Protein AF-A0A3N4HD43-F1 (afdb_monomer_lite)

Foldseek 3Di:
DDDPDDLVVDDLVVNLVVLLPAALLVLLVVVVVDVVSVVSCVVCVVSLVNHHQFPPPPVPPDCVVVVVVVVVVVVVVVVVVVDDDDDDDDDPPPPDPPVSSDPVRRFFDDADVSQVVCCVPQQPDADVNWHWHAANQGRTIDTHDDPDSDDPPDCPDPVVPDDPPDPDDDDDDDDDDDDPCPVVVVVVVVVVVVVVVVVVPD

InterPro domains:
  IPR001810 F-box domain [PF00646] (7-38)
  IPR001810 F-box domain [PS50181] (4-51)
  IPR036047 F-box-like domain superfamily [SSF81383] (4-39)

Radius of gyration: 25.08 Å; chains: 1; bounding box: 76×48×78 Å

Secondary structure (DSSP, 8-state):
------GGGS-HHHHHHHHHTS-HHHHHHHHHH-HHHHHHHHH-HHHHHHSTTB-------SHHHHHHHHHHHHHHHHHHTT--S---------TT---SSSGGGB-B-SSHHHHHHHHHHHTT-EETTEEEEE-TTT-BEEEES-SS---TT-TTSTTTT------------------TTHHHHHHHHHHHHHHHHHTT--

Sequence (202 aa):
MDSKLSLLTIPLELRTEIYGYLPLFSLLQLSQTCSSIRTDLLSFPRILRSAYGQRNRVVLEGPALAKSSALLDQLSARYITSHTDSLTPATPTAAHNIPLLSIENVERLQGDEELELFNKRYGRTRVGGRRVWACEKCFGVLQGEADGRICIMCPYTPWATSPREGQVLSHFDTGNPAPTDYMETIRELAAFAWRSSYTELK

Organism: NCBI:txid1160509

pLDDT: mean 75.05, std 19.43, range [39.38, 97.56]

Structure (mmCIF, N/CA/C/O backbone):
data_AF-A0A3N4HD43-F1
#
_entry.id   AF-A0A3N4HD43-F1
#
loop_
_atom_site.group_PDB
_atom_site.id
_atom_site.type_symbol
_atom_site.label_atom_id
_atom_site.label_alt_id
_atom_site.label_comp_id
_atom_site.label_asym_id
_atom_site.label_entity_id
_atom_site.label_seq_id
_atom_site.pdbx_PDB_ins_code
_atom_site.Cartn_x
_atom_site.Cartn_y
_atom_site.Cartn_z
_atom_site.occupancy
_atom_site.B_iso_or_equiv
_atom_site.auth_seq_id
_atom_site.auth_comp_id
_atom_site.auth_asym_id
_atom_site.auth_atom_id
_atom_site.pdbx_PDB_model_num
ATOM 1 N N . MET A 1 1 ? -33.967 2.698 9.197 1.00 59.38 1 MET A N 1
ATOM 2 C CA . MET A 1 1 ? -32.821 3.157 10.007 1.00 59.38 1 MET A CA 1
ATOM 3 C C . MET A 1 1 ? -31.643 2.315 9.580 1.00 59.38 1 MET A C 1
ATOM 5 O O . MET A 1 1 ? -31.575 1.154 9.961 1.00 59.38 1 MET A O 1
ATOM 9 N N . ASP A 1 2 ? -30.797 2.860 8.713 1.00 72.62 2 ASP A N 1
ATOM 10 C CA . ASP A 1 2 ? -29.679 2.119 8.135 1.00 72.62 2 ASP A CA 1
ATOM 11 C C . ASP A 1 2 ? -28.546 2.075 9.154 1.00 72.62 2 ASP A C 1
ATOM 13 O O . ASP A 1 2 ? -27.792 3.037 9.331 1.00 72.62 2 ASP A O 1
ATOM 17 N N . SER A 1 3 ? -28.469 0.970 9.890 1.00 83.69 3 SER A N 1
ATOM 18 C CA . SER A 1 3 ? -27.359 0.698 10.792 1.00 83.69 3 SER A CA 1
ATOM 19 C C . SER A 1 3 ? -26.082 0.611 9.961 1.00 83.69 3 SER A C 1
ATOM 21 O O . SER A 1 3 ? -25.823 -0.396 9.305 1.00 83.69 3 SER A O 1
ATOM 23 N N . LYS A 1 4 ? -25.285 1.684 9.958 1.00 84.25 4 LYS A N 1
ATOM 24 C CA . LYS A 1 4 ? -23.947 1.685 9.360 1.00 84.25 4 LYS A CA 1
ATOM 25 C C . LYS A 1 4 ? -23.103 0.653 10.103 1.00 84.25 4 LYS A C 1
ATOM 27 O O . LYS A 1 4 ? -22.681 0.899 11.231 1.00 84.25 4 LYS A O 1
ATOM 32 N N . LEU A 1 5 ? -22.885 -0.503 9.482 1.00 85.12 5 LEU A N 1
ATOM 33 C CA . LEU A 1 5 ? -21.962 -1.509 9.994 1.00 85.12 5 LEU A CA 1
ATOM 34 C C . LEU A 1 5 ? -20.566 -0.884 10.061 1.00 85.12 5 LEU A C 1
ATOM 36 O O . LEU A 1 5 ? -20.011 -0.460 9.048 1.00 85.12 5 LEU A O 1
ATOM 40 N N . SER A 1 6 ? -20.021 -0.779 11.271 1.00 92.81 6 SER A N 1
ATOM 41 C CA . SER A 1 6 ? -18.668 -0.272 11.481 1.00 92.81 6 SER A CA 1
ATOM 42 C C . SER A 1 6 ? -17.683 -1.416 11.307 1.00 92.81 6 SER A C 1
ATOM 44 O O . SER A 1 6 ? -17.850 -2.472 11.919 1.00 92.81 6 SER A O 1
ATOM 46 N N . LEU A 1 7 ? -16.610 -1.200 10.544 1.00 93.62 7 LEU A N 1
ATOM 47 C CA . LEU A 1 7 ? -15.554 -2.202 10.378 1.00 93.62 7 LEU A CA 1
ATOM 48 C C . LEU A 1 7 ? -15.006 -2.666 11.738 1.00 93.62 7 LEU A C 1
ATOM 50 O O . LEU A 1 7 ? -14.664 -3.828 11.885 1.00 93.62 7 LEU A O 1
ATOM 54 N N . LEU A 1 8 ? -14.991 -1.788 12.748 1.00 95.38 8 LEU A N 1
ATOM 55 C CA . LEU A 1 8 ? -14.503 -2.086 14.101 1.00 95.38 8 LEU A CA 1
ATOM 56 C C . LEU A 1 8 ? -15.471 -2.919 14.956 1.00 95.38 8 LEU A C 1
ATOM 58 O O . LEU A 1 8 ? -15.065 -3.426 15.994 1.00 95.38 8 LEU A O 1
ATOM 62 N N . THR A 1 9 ? -16.736 -3.058 14.548 1.00 96.19 9 THR A N 1
ATOM 63 C CA . THR A 1 9 ? -17.700 -3.941 15.238 1.00 96.19 9 THR A CA 1
ATOM 64 C C . THR A 1 9 ? -17.575 -5.402 14.817 1.00 96.19 9 THR A C 1
ATOM 66 O O . THR A 1 9 ? -18.131 -6.282 15.468 1.00 96.19 9 THR A O 1
ATOM 69 N N . ILE A 1 10 ? -16.836 -5.667 13.739 1.00 96.44 10 ILE A N 1
ATOM 70 C CA . ILE A 1 10 ? -16.597 -7.011 13.226 1.00 96.44 10 ILE A CA 1
ATOM 71 C C . ILE A 1 10 ? -15.495 -7.687 14.072 1.00 96.44 10 ILE A C 1
ATOM 73 O O . ILE A 1 10 ? -14.505 -7.028 14.409 1.00 96.44 10 ILE A O 1
ATOM 77 N N . PRO A 1 11 ? -15.616 -8.993 14.390 1.00 97.06 11 PRO A N 1
ATOM 78 C CA . PRO A 1 11 ? -14.554 -9.771 15.028 1.00 97.06 11 PRO A CA 1
ATOM 79 C C . PRO A 1 11 ? -13.197 -9.639 14.328 1.00 97.06 11 PRO A C 1
ATOM 81 O O . PRO A 1 11 ? -13.120 -9.497 13.104 1.00 97.06 11 PRO A O 1
ATOM 84 N N . LEU A 1 12 ? -12.113 -9.685 15.107 1.00 96.94 12 LEU A N 1
ATOM 85 C CA . LEU A 1 12 ? -10.751 -9.452 14.620 1.00 96.94 12 LEU A CA 1
ATOM 86 C C . LEU A 1 12 ? -10.366 -10.397 13.476 1.00 96.94 12 LEU A C 1
ATOM 88 O O . LEU A 1 12 ? -9.752 -9.950 12.514 1.00 96.94 12 LEU A O 1
ATOM 92 N N . GLU A 1 13 ? -10.766 -11.661 13.548 1.00 97.06 13 GLU A N 1
ATOM 93 C CA . GLU A 1 13 ? -10.458 -12.699 12.565 1.00 97.06 13 GLU A CA 1
ATOM 94 C C . GLU A 1 13 ? -11.011 -12.322 11.187 1.00 97.06 13 GLU A C 1
ATOM 96 O O . GLU A 1 13 ? -10.287 -12.315 10.191 1.00 97.06 13 GLU A O 1
ATOM 101 N N . LEU A 1 14 ? -12.277 -11.903 11.144 1.00 97.56 14 LEU A N 1
ATOM 102 C CA . LEU A 1 14 ? -12.925 -11.452 9.915 1.00 97.56 14 LEU A CA 1
ATOM 103 C C . LEU A 1 14 ? -12.314 -10.142 9.407 1.00 97.56 14 LEU A C 1
ATOM 105 O O . LEU A 1 14 ? -12.163 -9.968 8.201 1.00 97.56 14 LEU A O 1
ATOM 109 N N . ARG A 1 15 ? -11.898 -9.235 10.302 1.00 97.38 15 ARG A N 1
ATOM 110 C CA . ARG A 1 15 ? -11.165 -8.022 9.900 1.00 97.38 15 ARG A CA 1
ATOM 111 C C . ARG A 1 15 ? -9.828 -8.373 9.248 1.00 97.38 15 ARG A C 1
ATOM 113 O O . ARG A 1 15 ? -9.513 -7.826 8.197 1.00 97.38 15 ARG A O 1
ATOM 120 N N . THR A 1 16 ? -9.069 -9.306 9.827 1.00 96.06 16 THR A N 1
ATOM 121 C CA . THR A 1 16 ? -7.792 -9.761 9.254 1.00 96.06 16 THR A CA 1
ATOM 122 C C . THR A 1 16 ? -7.961 -10.462 7.913 1.00 96.06 16 THR A C 1
ATOM 124 O O . THR A 1 16 ? -7.135 -10.261 7.027 1.00 96.06 16 THR A O 1
ATOM 127 N N . GLU A 1 17 ? -9.045 -11.217 7.745 1.00 97.38 17 GLU A N 1
ATOM 128 C CA . GLU A 1 17 ? -9.400 -11.847 6.475 1.00 97.38 17 GLU A CA 1
ATOM 129 C C . GLU A 1 17 ? -9.704 -10.780 5.412 1.00 97.38 17 GLU A C 1
ATOM 131 O O . GLU A 1 17 ? -9.106 -10.799 4.342 1.00 97.38 17 GLU A O 1
ATOM 136 N N . ILE A 1 18 ? -10.520 -9.766 5.739 1.00 97.50 18 ILE A N 1
ATOM 137 C CA . ILE A 1 18 ? -10.793 -8.621 4.849 1.00 97.50 18 ILE A CA 1
ATOM 138 C C . ILE A 1 18 ? -9.494 -7.911 4.450 1.00 97.50 18 ILE A C 1
ATOM 140 O O . ILE A 1 18 ? -9.303 -7.602 3.275 1.00 97.50 18 ILE A O 1
ATOM 144 N N . TYR A 1 19 ? -8.580 -7.673 5.399 1.00 97.31 19 TYR A N 1
ATOM 145 C CA . TYR A 1 19 ? -7.287 -7.049 5.103 1.00 97.31 19 TYR A CA 1
ATOM 146 C C . TYR A 1 19 ? -6.441 -7.875 4.123 1.00 97.31 19 TYR A C 1
ATOM 148 O O . TYR A 1 19 ? -5.685 -7.289 3.353 1.00 97.31 19 TYR A O 1
ATOM 156 N N . GLY A 1 20 ? -6.585 -9.205 4.116 1.00 96.44 20 GLY A N 1
ATOM 157 C CA . GLY A 1 20 ? -5.896 -10.102 3.185 1.00 96.44 20 GLY A CA 1
ATOM 158 C C . GLY A 1 20 ? -6.262 -9.890 1.714 1.00 96.44 20 GLY A C 1
ATOM 159 O O . GLY A 1 20 ? -5.449 -10.189 0.843 1.00 96.44 20 GLY A O 1
ATOM 160 N N . TYR A 1 21 ? -7.438 -9.321 1.431 1.00 97.31 21 TYR A N 1
ATOM 161 C CA . TYR A 1 21 ? -7.890 -9.020 0.067 1.00 97.31 21 TYR A CA 1
ATOM 162 C C . TYR A 1 21 ? -7.522 -7.611 -0.409 1.00 97.31 21 TYR A C 1
ATOM 164 O O . TYR A 1 21 ? -7.777 -7.274 -1.565 1.00 97.31 21 TYR A O 1
ATOM 172 N N . LEU A 1 22 ? -6.951 -6.770 0.458 1.00 97.31 22 LEU A N 1
ATOM 173 C CA . LEU A 1 22 ? -6.640 -5.385 0.121 1.00 97.31 22 LEU A CA 1
ATOM 174 C C . LEU A 1 22 ? -5.186 -5.236 -0.355 1.00 97.31 22 LEU A C 1
ATOM 176 O O . LEU A 1 22 ? -4.277 -5.845 0.218 1.00 97.31 22 LEU A O 1
ATOM 180 N N . PRO A 1 23 ? -4.927 -4.388 -1.366 1.00 96.81 23 PRO A N 1
ATOM 181 C CA . PRO A 1 23 ? -3.567 -4.064 -1.774 1.00 96.81 23 PRO A CA 1
ATOM 182 C C . PRO A 1 23 ? -2.851 -3.289 -0.663 1.00 96.81 23 PRO A C 1
ATOM 184 O O . PRO A 1 23 ? -3.467 -2.590 0.151 1.00 96.81 23 PRO A O 1
ATOM 187 N N . LEU A 1 24 ? -1.519 -3.365 -0.646 1.00 96.69 24 LEU A N 1
ATOM 188 C CA . LEU A 1 24 ? -0.715 -2.751 0.409 1.00 96.69 24 LEU A CA 1
ATOM 189 C C . LEU A 1 24 ? -0.949 -1.241 0.517 1.00 96.69 24 LEU A C 1
ATOM 191 O O . LEU A 1 24 ? -0.956 -0.693 1.620 1.00 96.69 24 LEU A O 1
ATOM 195 N N . PHE A 1 25 ? -1.153 -0.557 -0.610 1.00 97.06 25 PHE A N 1
ATOM 196 C CA . PHE A 1 25 ? -1.416 0.877 -0.609 1.00 97.06 25 PHE A CA 1
ATOM 197 C C . PHE A 1 25 ? -2.731 1.218 0.105 1.00 97.06 25 PHE A C 1
ATOM 199 O O . PHE A 1 25 ? -2.758 2.115 0.949 1.00 97.06 25 PHE A O 1
ATOM 206 N N . SER A 1 26 ? -3.791 0.449 -0.142 1.00 97.12 26 SER A N 1
ATOM 207 C CA . SER A 1 26 ? -5.057 0.578 0.583 1.00 97.12 26 SER A CA 1
ATOM 208 C C . SER A 1 26 ? -4.898 0.274 2.080 1.00 97.12 26 SER A C 1
ATOM 210 O O . SER A 1 26 ? -5.396 1.028 2.918 1.00 97.12 26 SER A O 1
ATOM 212 N N . LEU A 1 27 ? -4.127 -0.756 2.451 1.00 97.00 27 LEU A N 1
ATOM 213 C CA . LEU A 1 27 ? -3.805 -1.040 3.859 1.00 97.00 27 LEU A CA 1
ATOM 214 C C . LEU A 1 27 ? -3.036 0.112 4.523 1.00 97.00 27 LEU A C 1
ATOM 216 O O . LEU A 1 27 ? -3.325 0.485 5.664 1.00 97.00 27 LEU A O 1
ATOM 220 N N . LEU A 1 28 ? -2.098 0.730 3.800 1.00 96.38 28 LEU A N 1
ATOM 221 C CA . LEU A 1 28 ? -1.376 1.915 4.254 1.00 96.38 28 LEU A CA 1
ATOM 222 C C . LEU A 1 28 ? -2.337 3.083 4.500 1.00 96.38 28 LEU A C 1
ATOM 224 O O . LEU A 1 28 ? -2.245 3.724 5.550 1.00 96.38 28 LEU A O 1
ATOM 228 N N . GLN A 1 29 ? -3.277 3.339 3.588 1.00 96.12 29 GLN A N 1
ATOM 229 C CA . GLN A 1 29 ? -4.295 4.375 3.767 1.00 96.12 29 GLN A CA 1
ATOM 230 C C . GLN A 1 29 ? -5.186 4.091 4.983 1.00 96.12 29 GLN A C 1
ATOM 232 O O . GLN A 1 29 ? -5.328 4.958 5.848 1.00 96.12 29 GLN A O 1
ATOM 237 N N . LEU A 1 30 ? -5.711 2.869 5.122 1.00 95.88 30 LEU A N 1
ATOM 238 C CA . LEU A 1 30 ? -6.526 2.471 6.275 1.00 95.88 30 LEU A CA 1
ATOM 239 C C . LEU A 1 30 ? -5.773 2.663 7.594 1.00 95.88 30 LEU A C 1
ATOM 241 O O . LEU A 1 30 ? -6.315 3.247 8.538 1.00 95.88 30 LEU A O 1
ATOM 245 N N . SER A 1 31 ? -4.496 2.276 7.635 1.00 96.25 31 SER A N 1
ATOM 246 C CA . SER A 1 31 ? -3.650 2.460 8.814 1.00 96.25 31 SER A CA 1
ATOM 247 C C . SER A 1 31 ? -3.483 3.934 9.201 1.00 96.25 31 SER A C 1
ATOM 249 O O . SER A 1 31 ? -3.245 4.234 10.368 1.00 96.25 31 SER A O 1
ATOM 251 N N . GLN A 1 32 ? -3.604 4.879 8.261 1.00 94.69 32 GLN A N 1
ATOM 252 C CA . GLN A 1 32 ? -3.535 6.316 8.548 1.00 94.69 32 GLN A CA 1
ATOM 253 C C . GLN A 1 32 ? -4.845 6.862 9.117 1.00 94.69 32 GLN A C 1
ATOM 255 O O . GLN A 1 32 ? -4.804 7.805 9.903 1.00 94.69 32 GLN A O 1
ATOM 260 N N . THR A 1 33 ? -5.982 6.257 8.765 1.00 94.94 33 THR A N 1
ATOM 261 C CA . THR A 1 33 ? -7.309 6.707 9.214 1.00 94.94 33 THR A CA 1
ATOM 262 C C . THR A 1 33 ? -7.662 6.260 10.631 1.00 94.94 33 THR A C 1
ATOM 264 O O . THR A 1 33 ? -8.338 6.994 11.347 1.00 94.94 33 THR A O 1
ATOM 267 N N . CYS A 1 34 ? -7.204 5.079 11.062 1.00 95.50 34 CYS A N 1
ATOM 268 C CA . CYS A 1 34 ? -7.585 4.499 12.347 1.00 95.50 34 CYS A CA 1
ATOM 269 C C . CYS A 1 34 ? -6.395 3.841 13.056 1.00 95.50 34 CYS A C 1
ATOM 271 O O . CYS A 1 34 ? -5.736 2.955 12.509 1.00 95.50 34 CYS A O 1
ATOM 273 N N . SER A 1 35 ? -6.150 4.232 14.311 1.00 95.75 35 SER A N 1
ATOM 274 C CA . SER A 1 35 ? -5.101 3.638 15.148 1.00 95.75 35 SER A CA 1
ATOM 275 C C . SER A 1 35 ? -5.386 2.179 15.504 1.00 95.75 35 SER A C 1
ATOM 277 O O . SER A 1 35 ? -4.452 1.390 15.530 1.00 95.75 35 SER A O 1
ATOM 279 N N . SER A 1 36 ? -6.652 1.797 15.716 1.00 96.12 36 SER A N 1
ATOM 280 C CA . SER A 1 36 ? -7.021 0.399 15.979 1.00 96.12 36 SER A CA 1
ATOM 281 C C . SER A 1 36 ? -6.673 -0.497 14.791 1.00 96.12 36 SER A C 1
ATOM 283 O O . SER A 1 36 ? -5.990 -1.497 14.981 1.00 96.12 36 SER A O 1
ATOM 285 N N . ILE A 1 37 ? -7.031 -0.087 13.568 1.00 96.50 37 ILE A N 1
ATOM 286 C CA . ILE A 1 37 ? -6.656 -0.817 12.346 1.00 96.50 37 ILE A CA 1
ATOM 287 C C . ILE A 1 37 ? -5.133 -0.894 12.212 1.00 96.50 37 ILE A C 1
ATOM 289 O O . ILE A 1 37 ? -4.591 -1.941 11.873 1.00 96.50 37 ILE A O 1
ATOM 293 N N . ARG A 1 38 ? -4.420 0.201 12.506 1.00 96.19 38 ARG A N 1
ATOM 294 C CA . ARG A 1 38 ? -2.952 0.209 12.490 1.00 96.19 38 ARG A CA 1
ATOM 295 C C . ARG A 1 38 ? -2.368 -0.822 13.457 1.00 96.19 38 ARG A C 1
ATOM 297 O O . ARG A 1 38 ? -1.477 -1.563 13.059 1.00 96.19 38 ARG A O 1
ATOM 304 N N . THR A 1 39 ? -2.861 -0.881 14.693 1.00 95.69 39 THR A N 1
ATOM 305 C CA . THR A 1 39 ? -2.421 -1.869 15.689 1.00 95.69 39 THR A CA 1
ATOM 306 C C . THR A 1 39 ? -2.713 -3.293 15.225 1.00 95.69 39 THR A C 1
ATOM 308 O O . THR A 1 39 ? -1.837 -4.149 15.339 1.00 95.69 39 THR A O 1
ATOM 311 N N . ASP A 1 40 ? -3.888 -3.539 14.639 1.00 95.81 40 ASP A N 1
ATOM 312 C CA . ASP A 1 40 ? -4.234 -4.849 14.083 1.00 95.81 40 ASP A CA 1
ATOM 313 C C . ASP A 1 40 ? -3.238 -5.247 12.978 1.00 95.81 40 ASP A C 1
ATOM 315 O O . ASP A 1 40 ? -2.613 -6.301 13.051 1.00 95.81 40 ASP A O 1
ATOM 319 N N . LEU A 1 41 ? -3.003 -4.379 11.988 1.00 95.88 41 LEU A N 1
ATOM 320 C CA . LEU A 1 41 ? -2.087 -4.668 10.877 1.00 95.88 41 LEU A CA 1
ATOM 321 C C . LEU A 1 41 ? -0.641 -4.904 11.337 1.00 95.88 41 LEU A C 1
ATOM 323 O O . LEU A 1 41 ? 0.035 -5.790 10.814 1.00 95.88 41 LEU A O 1
ATOM 327 N N . LEU A 1 42 ? -0.169 -4.137 12.324 1.00 94.25 42 LEU A N 1
ATOM 328 C CA . LEU A 1 42 ? 1.164 -4.321 12.905 1.00 94.25 42 LEU A CA 1
ATOM 329 C C . LEU A 1 42 ? 1.275 -5.617 13.721 1.00 94.25 42 LEU A C 1
ATOM 331 O O . LEU A 1 42 ? 2.361 -6.187 13.798 1.00 94.25 42 LEU A O 1
ATOM 335 N N . SER A 1 43 ? 0.165 -6.111 14.276 1.00 94.81 43 SER A N 1
ATOM 336 C CA . SER A 1 43 ? 0.114 -7.390 14.998 1.00 94.81 43 SER A CA 1
ATOM 337 C C . SER A 1 43 ? 0.143 -8.601 14.055 1.00 94.81 43 SER A C 1
ATOM 339 O O . SER A 1 43 ? 0.573 -9.681 14.455 1.00 94.81 43 SER A O 1
ATOM 341 N N . PHE A 1 44 ? -0.258 -8.431 12.788 1.00 94.69 44 PHE A N 1
ATOM 342 C CA . PHE A 1 44 ? -0.308 -9.499 11.780 1.00 94.69 44 PHE A CA 1
ATOM 343 C C . PHE A 1 44 ? 0.560 -9.187 10.547 1.00 94.69 44 PHE A C 1
ATOM 345 O O . PHE A 1 44 ? 0.047 -9.061 9.431 1.00 94.69 44 PHE A O 1
ATOM 352 N N . PRO A 1 45 ? 1.900 -9.152 10.688 1.00 92.69 45 PRO A N 1
ATOM 353 C CA . PRO A 1 45 ? 2.812 -8.777 9.604 1.00 92.69 45 PRO A CA 1
ATOM 354 C C . PRO A 1 45 ? 2.736 -9.704 8.385 1.00 92.69 45 PRO A C 1
ATOM 356 O O . PRO A 1 45 ? 3.101 -9.296 7.285 1.00 92.69 45 PRO A O 1
ATOM 359 N N . ARG A 1 46 ? 2.243 -10.940 8.553 1.00 93.19 46 ARG A N 1
ATOM 360 C CA . ARG A 1 46 ? 2.005 -11.881 7.447 1.00 93.19 46 ARG A CA 1
ATOM 361 C C . ARG A 1 46 ? 1.091 -11.296 6.368 1.00 93.19 46 ARG A C 1
ATOM 363 O O . ARG A 1 46 ? 1.382 -11.489 5.199 1.00 93.19 46 ARG A O 1
ATOM 370 N N . ILE A 1 47 ? 0.071 -10.531 6.767 1.00 94.75 47 ILE A N 1
ATOM 371 C CA . ILE A 1 47 ? -0.902 -9.912 5.856 1.00 94.75 47 ILE A CA 1
ATOM 372 C C . ILE A 1 47 ? -0.204 -8.861 4.995 1.00 94.75 47 ILE A C 1
ATOM 374 O O . ILE A 1 47 ? -0.362 -8.840 3.782 1.00 94.75 47 ILE A O 1
ATOM 378 N N . LEU A 1 48 ? 0.634 -8.028 5.617 1.00 94.44 48 LEU A N 1
ATOM 379 C CA . LEU A 1 48 ? 1.399 -6.996 4.917 1.00 94.44 48 LEU A CA 1
ATOM 380 C C . LEU A 1 48 ? 2.409 -7.610 3.942 1.00 94.44 48 LEU A C 1
ATOM 382 O O . LEU A 1 48 ? 2.574 -7.117 2.833 1.00 94.44 48 LEU A O 1
ATOM 386 N N . ARG A 1 49 ? 3.058 -8.713 4.337 1.00 91.75 49 ARG A N 1
ATOM 387 C CA . ARG A 1 49 ? 4.016 -9.431 3.483 1.00 91.75 49 ARG A CA 1
ATOM 388 C C . ARG A 1 49 ? 3.354 -10.118 2.288 1.00 91.75 49 ARG A C 1
ATOM 390 O O . ARG A 1 49 ? 4.001 -10.241 1.257 1.00 91.75 49 ARG A O 1
ATOM 397 N N . SER A 1 50 ? 2.108 -10.571 2.427 1.00 93.19 50 SER A N 1
ATOM 398 C CA . SER A 1 50 ? 1.351 -11.205 1.342 1.00 93.19 50 SER A CA 1
ATOM 399 C C . SER A 1 50 ? 0.535 -10.222 0.499 1.00 93.19 50 SER A C 1
ATOM 401 O O . SER A 1 50 ? 0.009 -10.620 -0.537 1.00 93.19 50 SER A O 1
ATOM 403 N N . ALA A 1 51 ? 0.391 -8.967 0.931 1.00 95.44 51 ALA A N 1
ATOM 404 C CA . ALA A 1 51 ? -0.433 -7.979 0.247 1.00 95.44 51 ALA A CA 1
ATOM 405 C C . ALA A 1 51 ? 0.121 -7.630 -1.143 1.00 95.44 51 ALA A C 1
ATOM 407 O O . ALA A 1 51 ? 1.332 -7.493 -1.347 1.00 95.44 51 ALA A O 1
ATOM 408 N N . TYR A 1 52 ? -0.780 -7.426 -2.107 1.00 95.31 52 TYR A N 1
ATOM 409 C CA . TYR A 1 52 ? -0.401 -7.006 -3.453 1.00 95.31 52 TYR A CA 1
ATOM 410 C C . TYR A 1 52 ? 0.339 -5.662 -3.426 1.00 95.31 52 TYR A C 1
ATOM 412 O O . TYR A 1 52 ? -0.024 -4.746 -2.686 1.00 95.31 52 TYR A O 1
ATOM 420 N N . GLY A 1 53 ? 1.373 -5.543 -4.259 1.00 91.00 53 GLY A N 1
ATOM 421 C CA . GLY A 1 53 ? 2.175 -4.328 -4.355 1.00 91.00 53 GLY A CA 1
ATOM 422 C C . GLY A 1 53 ? 3.185 -4.154 -3.225 1.00 91.00 53 GLY A C 1
ATOM 423 O O . GLY A 1 53 ? 3.857 -3.126 -3.188 1.00 91.00 53 GLY A O 1
ATOM 424 N N . GLN A 1 54 ? 3.328 -5.131 -2.325 1.00 91.06 54 GLN A N 1
ATOM 425 C CA . GLN A 1 54 ? 4.423 -5.162 -1.365 1.00 91.06 54 GLN A CA 1
ATOM 426 C C . GLN A 1 54 ? 5.748 -5.359 -2.080 1.00 91.06 54 GLN A C 1
ATOM 428 O O . GLN A 1 54 ? 5.921 -6.297 -2.857 1.00 91.06 54 GLN A O 1
ATOM 433 N N . ARG A 1 55 ? 6.701 -4.481 -1.754 1.00 83.50 55 ARG A N 1
ATOM 434 C CA . ARG A 1 55 ? 8.068 -4.597 -2.228 1.00 83.50 55 ARG A CA 1
ATOM 435 C C . ARG A 1 55 ? 8.621 -5.918 -1.751 1.00 83.50 55 ARG A C 1
ATOM 437 O O . ARG A 1 55 ? 8.885 -6.073 -0.552 1.00 83.50 55 ARG A O 1
ATOM 444 N N . ASN A 1 56 ? 8.830 -6.838 -2.686 1.00 76.88 56 ASN A N 1
ATOM 445 C CA . ASN A 1 56 ? 9.607 -8.034 -2.423 1.00 76.88 56 ASN A CA 1
ATOM 446 C C . ASN A 1 56 ? 11.059 -7.573 -2.310 1.00 76.88 56 ASN A C 1
ATOM 448 O O . ASN A 1 56 ? 11.884 -7.726 -3.210 1.00 76.88 56 ASN A O 1
ATOM 452 N N . ARG A 1 57 ? 11.397 -6.984 -1.156 1.00 67.31 57 ARG A N 1
ATOM 453 C CA . ARG A 1 57 ? 12.740 -7.146 -0.638 1.00 67.31 57 ARG A CA 1
ATOM 454 C C . ARG A 1 57 ? 12.829 -8.637 -0.411 1.00 67.31 57 ARG A C 1
ATOM 456 O O . ARG A 1 57 ? 12.456 -9.124 0.650 1.00 67.31 57 ARG A O 1
ATOM 463 N N . VAL A 1 58 ? 13.278 -9.346 -1.446 1.00 56.09 58 VAL A N 1
ATOM 464 C CA . VAL A 1 58 ? 14.033 -10.567 -1.263 1.00 56.09 58 VAL A CA 1
ATOM 465 C C . VAL A 1 58 ? 15.100 -10.118 -0.289 1.00 56.09 58 VAL A C 1
ATOM 467 O O . VAL A 1 58 ? 16.078 -9.468 -0.661 1.00 56.09 58 VAL A O 1
ATOM 470 N N . VAL A 1 59 ? 14.823 -10.304 1.000 1.00 53.66 59 VAL A N 1
ATOM 471 C CA . VAL A 1 59 ? 15.875 -10.311 1.980 1.00 53.66 59 VAL A CA 1
ATOM 472 C C . VAL A 1 59 ? 16.734 -11.407 1.405 1.00 53.66 59 VAL A C 1
ATOM 474 O O . VAL A 1 59 ? 16.281 -12.544 1.265 1.00 53.66 59 VAL A O 1
ATOM 477 N N . LEU A 1 60 ? 17.889 -11.033 0.873 1.00 48.75 60 LEU A N 1
ATOM 478 C CA . LEU A 1 60 ? 18.850 -11.978 0.347 1.00 48.75 60 LEU A CA 1
ATOM 479 C C . LEU A 1 60 ? 19.422 -12.750 1.551 1.00 48.75 60 LEU A C 1
ATOM 481 O O . LEU A 1 60 ? 20.616 -12.816 1.750 1.00 48.75 60 LEU A O 1
ATOM 485 N N . GLU A 1 61 ? 18.569 -13.350 2.371 1.00 49.38 61 GLU A N 1
ATOM 486 C CA . GLU A 1 61 ? 18.861 -14.394 3.343 1.00 49.38 61 GLU A CA 1
ATOM 487 C C . GLU A 1 61 ? 18.970 -15.750 2.621 1.00 49.38 61 GLU A C 1
ATOM 489 O O . GLU A 1 61 ? 18.755 -16.813 3.190 1.00 49.38 61 GLU A O 1
ATOM 494 N N . GLY A 1 62 ? 19.312 -15.735 1.329 1.00 47.47 62 GLY A N 1
ATOM 495 C CA . GLY A 1 62 ? 19.768 -16.925 0.634 1.00 47.47 62 GLY A CA 1
ATOM 496 C C . GLY A 1 62 ? 21.190 -17.293 1.084 1.00 47.47 62 GLY A C 1
ATOM 497 O O . GLY A 1 62 ? 21.983 -16.408 1.417 1.00 47.47 62 GLY A O 1
ATOM 498 N N . PRO A 1 63 ? 21.585 -18.577 1.009 1.00 53.50 63 PRO A N 1
ATOM 499 C CA . PRO A 1 63 ? 22.911 -19.065 1.418 1.00 53.50 63 PRO A CA 1
ATOM 500 C C . PRO A 1 63 ? 24.089 -18.413 0.665 1.00 53.50 63 PRO A C 1
ATOM 502 O O . PRO A 1 63 ? 25.243 -18.555 1.066 1.00 53.50 63 PRO A O 1
ATOM 505 N N . ALA A 1 64 ? 23.827 -17.658 -0.407 1.00 51.50 64 ALA A N 1
ATOM 506 C CA . ALA A 1 64 ? 24.829 -16.829 -1.072 1.00 51.50 64 ALA A CA 1
ATOM 507 C C . ALA A 1 64 ? 25.327 -15.666 -0.188 1.00 51.50 64 ALA A C 1
ATOM 509 O O . ALA A 1 64 ? 26.501 -15.313 -0.273 1.00 51.50 64 ALA A O 1
ATOM 510 N N . LEU A 1 65 ? 24.487 -15.127 0.705 1.00 49.09 65 LEU A N 1
ATOM 511 C CA . LEU A 1 65 ? 24.864 -14.066 1.648 1.00 49.09 65 LEU A CA 1
ATOM 512 C C . LEU A 1 65 ? 25.415 -14.621 2.973 1.00 49.09 65 LEU A C 1
ATOM 514 O O . LEU A 1 65 ? 26.143 -13.918 3.667 1.00 49.09 65 LEU A O 1
ATOM 518 N N . ALA A 1 66 ? 25.211 -15.912 3.266 1.00 55.12 66 ALA A N 1
ATOM 519 C CA . ALA A 1 66 ? 25.979 -16.613 4.302 1.00 55.12 66 ALA A CA 1
ATOM 520 C C . ALA A 1 66 ? 27.483 -16.637 3.968 1.00 55.12 66 ALA A C 1
ATOM 522 O O . ALA A 1 66 ? 28.318 -16.572 4.863 1.00 55.12 66 ALA A O 1
ATOM 523 N N . LYS A 1 67 ? 27.853 -16.643 2.676 1.00 57.94 67 LYS A N 1
ATOM 524 C CA . LYS A 1 67 ? 29.259 -16.514 2.259 1.00 57.94 67 LYS A CA 1
ATOM 525 C C . LYS A 1 67 ? 29.809 -15.106 2.490 1.00 57.94 67 LYS A C 1
ATOM 527 O O . LYS A 1 67 ? 30.967 -14.978 2.873 1.00 57.94 67 LYS A O 1
ATOM 532 N N . SER A 1 68 ? 29.005 -14.057 2.300 1.00 56.44 68 SER A N 1
ATOM 533 C CA . SER A 1 68 ? 29.436 -12.687 2.608 1.00 56.44 68 SER A CA 1
ATOM 534 C C . SER A 1 68 ? 29.395 -12.374 4.102 1.00 56.44 68 SER A C 1
ATOM 536 O O . SER A 1 68 ? 30.245 -11.615 4.544 1.00 56.44 68 SER A O 1
ATOM 538 N N . SER A 1 69 ? 28.489 -12.977 4.884 1.00 55.81 69 SER A N 1
ATOM 539 C CA . SER A 1 69 ? 28.540 -12.935 6.355 1.00 55.81 69 SER A CA 1
ATOM 540 C C . SER A 1 69 ? 29.777 -13.663 6.857 1.00 55.81 69 SER A C 1
ATOM 542 O O . SER A 1 69 ? 30.534 -13.050 7.581 1.00 55.81 69 SER A O 1
ATOM 544 N N . ALA A 1 70 ? 30.083 -14.875 6.380 1.00 66.94 70 ALA A N 1
ATOM 545 C CA . ALA A 1 70 ? 31.316 -15.570 6.756 1.00 66.94 70 ALA A CA 1
ATOM 546 C C . ALA A 1 70 ? 32.579 -14.766 6.399 1.00 66.94 70 ALA A C 1
ATOM 548 O O . ALA A 1 70 ? 33.562 -14.799 7.133 1.00 66.94 70 ALA A O 1
ATOM 549 N N . LEU A 1 71 ? 32.561 -14.018 5.290 1.00 69.12 71 LEU A N 1
ATOM 550 C CA . LEU A 1 71 ? 33.660 -13.131 4.905 1.00 69.12 71 LEU A CA 1
ATOM 551 C C . LEU A 1 71 ? 33.714 -11.875 5.793 1.00 69.12 71 LEU A C 1
ATOM 553 O O . LEU A 1 71 ? 34.793 -11.497 6.236 1.00 69.12 71 LEU A O 1
ATOM 557 N N . LEU A 1 72 ? 32.571 -11.266 6.121 1.00 69.75 72 LEU A N 1
ATOM 558 C CA . LEU A 1 72 ? 32.466 -10.172 7.097 1.00 69.75 72 LEU A CA 1
ATOM 559 C C . LEU A 1 72 ? 32.855 -10.613 8.515 1.00 69.75 72 LEU A C 1
ATOM 561 O O . LEU A 1 72 ? 33.499 -9.841 9.212 1.00 69.75 72 LEU A O 1
ATOM 565 N N . ASP A 1 73 ? 32.550 -11.848 8.906 1.00 71.62 73 ASP A N 1
ATOM 566 C CA . ASP A 1 73 ? 32.908 -12.465 10.183 1.00 71.62 73 ASP A CA 1
ATOM 567 C C . ASP A 1 73 ? 34.402 -12.814 10.229 1.00 71.62 73 ASP A C 1
ATOM 569 O O . ASP A 1 73 ? 35.059 -12.621 11.247 1.00 71.62 73 ASP A O 1
ATOM 573 N N . GLN A 1 74 ? 34.996 -13.246 9.111 1.00 74.19 74 GLN A N 1
ATOM 574 C CA . GLN A 1 74 ? 36.452 -13.403 9.001 1.00 74.19 74 GLN A CA 1
ATOM 575 C C . GLN A 1 74 ? 37.184 -12.055 9.044 1.00 74.19 74 GLN A C 1
ATOM 577 O O . GLN A 1 74 ? 38.259 -11.953 9.642 1.00 74.19 74 GLN A O 1
ATOM 582 N N . LEU A 1 75 ? 36.620 -11.013 8.427 1.00 70.25 75 LEU A N 1
ATOM 583 C CA . LEU A 1 75 ? 37.170 -9.658 8.486 1.00 70.25 75 LEU A CA 1
ATOM 584 C C . LEU A 1 75 ? 36.995 -9.035 9.879 1.00 70.25 75 LEU A C 1
ATOM 586 O O . LEU A 1 75 ? 37.923 -8.394 10.371 1.00 70.25 75 LEU A O 1
ATOM 590 N N . SER A 1 76 ? 35.860 -9.263 10.545 1.00 69.81 76 SER A N 1
ATOM 591 C CA . SER A 1 76 ? 35.604 -8.773 11.901 1.00 69.81 76 SER A CA 1
ATOM 592 C C . SER A 1 76 ? 36.446 -9.518 12.936 1.00 69.81 76 SER A C 1
ATOM 594 O O . SER A 1 76 ? 37.026 -8.870 13.798 1.00 69.81 76 SER A O 1
ATOM 596 N N . ALA A 1 77 ? 36.638 -10.835 12.808 1.00 67.50 77 ALA A N 1
ATOM 597 C CA . ALA A 1 77 ? 37.521 -11.611 13.679 1.00 67.50 77 ALA A CA 1
ATOM 598 C C . ALA A 1 77 ? 38.975 -11.118 13.611 1.00 67.50 77 ALA A C 1
ATOM 600 O O . ALA A 1 77 ? 39.622 -10.972 14.646 1.00 67.50 77 ALA A O 1
ATOM 601 N N . ARG A 1 78 ? 39.470 -10.779 12.410 1.00 64.75 78 ARG A N 1
ATOM 602 C CA . ARG A 1 78 ? 40.800 -10.165 12.234 1.00 64.75 78 ARG A CA 1
ATOM 603 C C . ARG A 1 78 ? 40.894 -8.767 12.840 1.00 64.75 78 ARG A C 1
ATOM 605 O O . ARG A 1 78 ? 41.952 -8.394 13.344 1.00 64.75 78 ARG A O 1
ATOM 612 N N . TYR A 1 79 ? 39.808 -8.002 12.804 1.00 59.81 79 TYR A N 1
ATOM 613 C CA . TYR A 1 79 ? 39.756 -6.680 13.420 1.00 59.81 79 TYR A CA 1
ATOM 614 C C . TYR A 1 79 ? 39.706 -6.771 14.956 1.00 59.81 79 TYR A C 1
ATOM 616 O O . TYR A 1 79 ? 40.462 -6.082 15.640 1.00 59.81 79 TYR A O 1
ATOM 624 N N . ILE A 1 80 ? 38.902 -7.686 15.505 1.00 55.16 80 ILE A N 1
ATOM 625 C CA . ILE A 1 80 ? 38.711 -7.885 16.949 1.00 55.16 80 ILE A CA 1
ATOM 626 C C . ILE A 1 80 ? 39.996 -8.385 17.615 1.00 55.16 80 ILE A C 1
ATOM 628 O O . ILE A 1 80 ? 40.345 -7.876 18.674 1.00 55.16 80 ILE A O 1
ATOM 632 N N . THR A 1 81 ? 40.781 -9.263 16.978 1.00 54.59 81 THR A N 1
ATOM 633 C CA . THR A 1 81 ? 42.078 -9.700 17.540 1.00 54.59 81 THR A CA 1
ATOM 634 C C . THR A 1 81 ? 43.0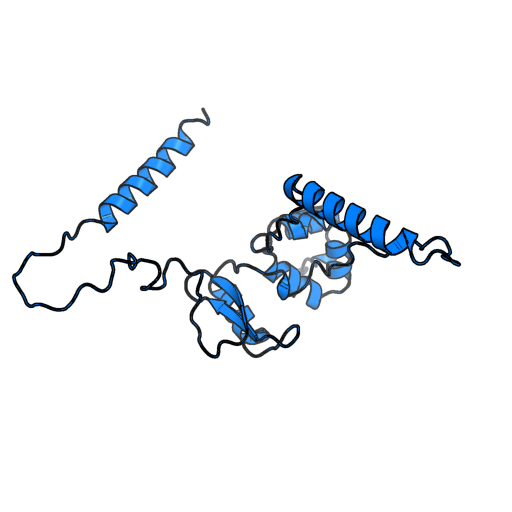89 -8.569 17.752 1.00 54.59 81 THR A C 1
ATOM 636 O O . THR A 1 81 ? 44.086 -8.777 18.436 1.00 54.59 81 THR A O 1
ATOM 639 N N . SER A 1 82 ? 42.853 -7.378 17.191 1.00 53.34 82 SER A N 1
ATOM 640 C CA . SER A 1 82 ? 43.719 -6.215 17.405 1.00 53.34 82 SER A CA 1
ATOM 641 C C . SER A 1 82 ? 43.245 -5.265 18.513 1.00 53.34 82 SER A C 1
ATOM 643 O O . SER A 1 82 ? 44.018 -4.399 18.906 1.00 53.34 82 SER A O 1
ATOM 645 N N . HIS A 1 83 ? 42.005 -5.396 19.004 1.00 52.12 83 HIS A N 1
ATOM 646 C CA . HIS A 1 83 ? 41.368 -4.432 19.914 1.00 52.12 83 HIS A CA 1
ATOM 647 C C . HIS A 1 83 ? 40.382 -5.115 20.885 1.00 52.12 83 HIS A C 1
ATOM 649 O O . HIS A 1 83 ? 39.210 -4.748 20.960 1.00 52.12 83 HIS A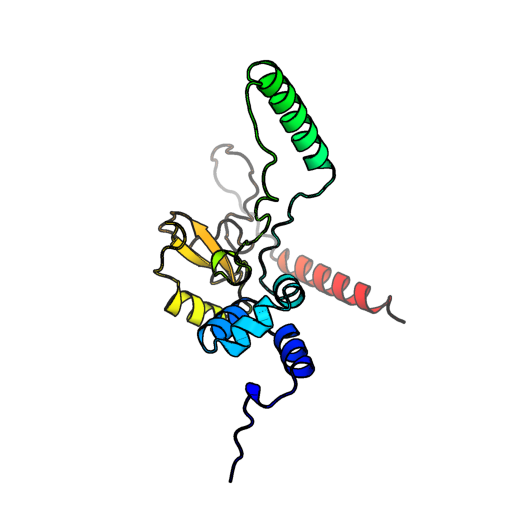 O 1
ATOM 655 N N . THR A 1 84 ? 40.827 -6.116 21.648 1.00 46.50 84 THR A N 1
ATOM 656 C CA . THR A 1 84 ? 40.066 -6.597 22.814 1.00 46.50 84 THR A CA 1
ATOM 657 C C . THR A 1 84 ? 40.662 -6.038 24.093 1.00 46.50 84 THR A C 1
ATOM 659 O O . THR A 1 84 ? 41.457 -6.707 24.742 1.00 46.50 84 THR A O 1
ATOM 662 N N . ASP A 1 85 ? 40.219 -4.846 24.473 1.00 47.44 85 ASP A N 1
ATOM 663 C CA . ASP A 1 85 ? 40.039 -4.532 25.885 1.00 47.44 85 ASP A CA 1
ATOM 664 C C . ASP A 1 85 ? 38.622 -3.980 26.071 1.00 47.44 85 ASP A C 1
ATOM 666 O O . ASP A 1 85 ? 38.268 -2.915 25.573 1.00 47.44 85 ASP A O 1
ATOM 670 N N . SER A 1 86 ? 37.818 -4.759 26.800 1.00 53.50 86 SER A N 1
ATOM 671 C CA . SER A 1 86 ? 36.492 -4.429 27.334 1.00 53.50 86 SER A CA 1
ATOM 672 C C . SER A 1 86 ? 35.340 -4.252 26.329 1.00 53.50 86 SER A C 1
ATOM 674 O O . SER A 1 86 ? 35.034 -3.152 25.875 1.00 53.50 86 SER A O 1
ATOM 676 N N . LEU A 1 87 ? 34.601 -5.339 26.066 1.00 43.91 87 LEU A N 1
ATOM 677 C CA . LEU A 1 87 ? 33.237 -5.263 25.532 1.00 43.91 87 LEU A CA 1
ATOM 678 C C . LEU A 1 87 ? 32.286 -6.097 26.398 1.00 43.91 87 LEU A C 1
ATOM 680 O O . LEU A 1 87 ? 32.420 -7.312 26.533 1.00 43.91 87 LEU A O 1
ATOM 684 N N . THR A 1 88 ? 31.329 -5.399 27.002 1.00 51.75 88 THR A N 1
ATOM 685 C CA . THR A 1 88 ? 30.161 -5.943 27.695 1.00 51.75 88 THR A CA 1
ATOM 686 C C . THR A 1 88 ? 29.228 -6.671 26.714 1.00 51.75 88 THR A C 1
ATOM 688 O O . THR A 1 88 ? 29.206 -6.345 25.525 1.00 51.75 88 THR A O 1
ATOM 691 N N . PRO A 1 89 ? 28.435 -7.656 27.179 1.00 48.69 89 PRO A N 1
ATOM 692 C CA . PRO A 1 89 ? 27.505 -8.390 26.327 1.00 48.69 89 PRO A CA 1
ATOM 693 C C . PRO A 1 89 ? 26.473 -7.434 25.721 1.00 48.69 89 PRO A C 1
ATOM 695 O O . PRO A 1 89 ? 25.676 -6.821 26.435 1.00 48.69 89 PRO A O 1
ATOM 698 N N . ALA A 1 90 ? 26.501 -7.300 24.394 1.00 46.62 90 ALA A N 1
ATOM 699 C CA . ALA A 1 90 ? 25.530 -6.513 23.656 1.00 46.62 90 ALA A CA 1
ATOM 700 C C . ALA A 1 90 ? 24.129 -7.101 23.872 1.00 46.62 90 ALA A C 1
ATOM 702 O O . ALA A 1 90 ? 23.868 -8.270 23.585 1.00 46.62 90 ALA A O 1
ATOM 703 N N . THR A 1 91 ? 23.229 -6.270 24.394 1.00 49.19 91 THR A N 1
ATOM 704 C CA . THR A 1 91 ? 21.782 -6.501 24.401 1.00 49.19 91 THR A CA 1
ATOM 705 C C . THR A 1 91 ? 21.361 -6.900 22.984 1.00 49.19 91 THR A C 1
ATOM 707 O O . THR A 1 91 ? 21.881 -6.278 22.055 1.00 49.19 91 THR A O 1
ATOM 710 N N . PRO A 1 92 ? 20.470 -7.895 22.778 1.00 46.34 92 PRO A N 1
ATOM 711 C CA . PRO A 1 92 ? 19.989 -8.256 21.447 1.00 46.34 92 PRO A CA 1
ATOM 712 C C . PRO A 1 92 ? 19.510 -6.987 20.748 1.00 46.34 92 PRO A C 1
ATOM 714 O O . PRO A 1 92 ? 18.487 -6.398 21.100 1.00 46.34 92 PRO A O 1
ATOM 717 N N . THR A 1 93 ? 20.333 -6.508 19.821 1.00 43.94 93 THR A N 1
ATOM 718 C CA . THR A 1 93 ? 20.070 -5.324 19.025 1.00 43.94 93 THR A CA 1
ATOM 719 C C . THR A 1 93 ? 18.754 -5.578 18.316 1.00 43.94 93 THR A C 1
ATOM 721 O O . THR A 1 93 ? 18.538 -6.673 17.805 1.00 43.94 93 THR A O 1
ATOM 724 N N . ALA A 1 94 ? 17.858 -4.590 18.365 1.00 54.91 94 ALA A N 1
ATOM 725 C CA . ALA A 1 94 ? 16.499 -4.604 17.834 1.00 54.91 94 ALA A CA 1
ATOM 726 C C . ALA A 1 94 ? 16.473 -4.853 16.314 1.00 54.91 94 ALA A C 1
ATOM 728 O O . ALA A 1 94 ? 16.175 -3.969 15.507 1.00 54.91 94 ALA A O 1
ATOM 729 N N . ALA A 1 95 ? 16.831 -6.067 15.919 1.00 46.53 95 ALA A N 1
ATOM 730 C CA . ALA A 1 95 ? 16.829 -6.543 14.565 1.00 46.53 95 ALA A CA 1
ATOM 731 C C . ALA A 1 95 ? 15.368 -6.588 14.115 1.00 46.53 95 ALA A C 1
ATOM 733 O O . ALA A 1 95 ? 14.540 -7.304 14.672 1.00 46.53 95 ALA A O 1
ATOM 734 N N . HIS A 1 96 ? 15.077 -5.788 13.093 1.00 52.78 96 HIS A N 1
ATOM 735 C CA . HIS A 1 96 ? 13.871 -5.856 12.267 1.00 52.78 96 HIS A CA 1
ATOM 736 C C . HI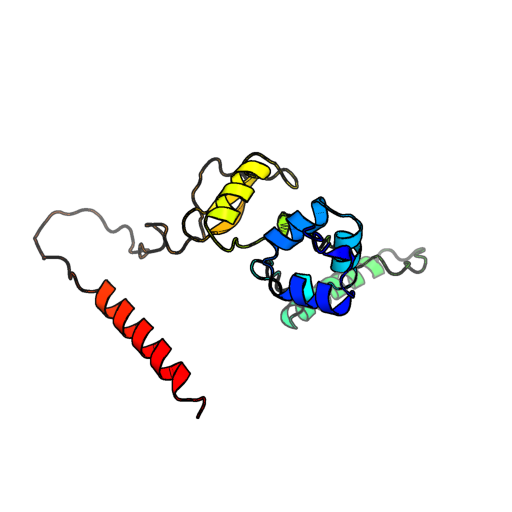S A 1 96 ? 12.637 -5.057 12.703 1.00 52.78 96 HIS A C 1
ATOM 738 O O . HIS A 1 96 ? 11.534 -5.366 12.259 1.00 52.78 96 HIS A O 1
ATOM 744 N N . ASN A 1 97 ? 12.805 -3.922 13.390 1.00 60.56 97 ASN A N 1
ATOM 745 C CA . ASN A 1 97 ? 11.800 -2.845 13.334 1.00 60.56 97 ASN A CA 1
ATOM 746 C C . ASN A 1 97 ? 11.878 -2.079 11.997 1.00 60.56 97 ASN A C 1
ATOM 748 O O . ASN A 1 97 ? 11.992 -0.855 11.959 1.00 60.56 97 ASN A O 1
ATOM 752 N N . ILE A 1 98 ? 11.846 -2.795 10.869 1.00 62.09 98 ILE A N 1
ATOM 753 C CA . ILE A 1 98 ? 11.601 -2.141 9.583 1.00 62.09 98 ILE A CA 1
ATOM 754 C C . ILE A 1 98 ? 10.115 -1.775 9.590 1.00 62.09 98 ILE A C 1
ATOM 756 O O . ILE A 1 98 ? 9.286 -2.676 9.745 1.00 62.09 98 ILE A O 1
ATOM 760 N N . PRO A 1 99 ? 9.745 -0.491 9.443 1.00 77.62 99 PRO A N 1
ATOM 761 C CA . PRO A 1 99 ? 8.345 -0.097 9.414 1.00 77.62 99 PRO A CA 1
ATOM 762 C C . PRO A 1 99 ? 7.683 -0.739 8.191 1.00 77.62 99 PRO A C 1
ATOM 764 O O . PRO A 1 99 ? 7.859 -0.267 7.073 1.00 77.62 99 PRO A O 1
ATOM 767 N N . LEU A 1 100 ? 6.955 -1.843 8.402 1.00 81.50 100 LEU A N 1
ATOM 768 C CA . LEU A 1 100 ? 6.280 -2.618 7.350 1.00 81.50 100 LEU A CA 1
ATOM 769 C C . LEU A 1 100 ? 5.221 -1.780 6.614 1.00 81.50 100 LEU A C 1
ATOM 771 O O . LEU A 1 100 ? 5.055 -1.920 5.407 1.00 81.50 100 LEU A O 1
ATOM 775 N N . LEU A 1 101 ? 4.577 -0.841 7.310 1.00 90.06 101 LEU A N 1
ATOM 776 C CA . LEU A 1 101 ? 3.607 0.106 6.754 1.00 90.06 101 LEU A CA 1
ATOM 777 C C . LEU A 1 101 ? 4.265 1.460 6.464 1.00 90.06 101 LEU A C 1
ATOM 779 O O . LEU A 1 101 ? 4.079 2.435 7.188 1.00 90.06 101 LEU A O 1
ATOM 783 N N . SER A 1 102 ? 5.047 1.515 5.390 1.00 92.62 102 SER A N 1
ATOM 784 C CA . SER A 1 102 ? 5.622 2.751 4.860 1.00 92.62 102 SER A CA 1
ATOM 785 C C . SER A 1 102 ? 5.369 2.832 3.363 1.00 92.62 102 SER A C 1
ATOM 787 O O . SER A 1 102 ? 5.345 1.814 2.672 1.00 92.62 102 SER A O 1
ATOM 789 N N . ILE A 1 103 ? 5.243 4.053 2.845 1.00 93.81 103 ILE A N 1
ATOM 790 C CA . ILE A 1 103 ? 5.140 4.300 1.402 1.00 93.81 103 ILE A CA 1
ATOM 791 C C . ILE A 1 103 ? 6.354 3.752 0.636 1.00 93.81 103 ILE A C 1
ATOM 793 O O . ILE A 1 103 ? 6.246 3.412 -0.533 1.00 93.81 103 ILE A O 1
ATOM 797 N N . GLU A 1 104 ? 7.502 3.600 1.304 1.00 91.56 104 GLU A N 1
ATOM 798 C CA . GLU A 1 104 ? 8.714 3.022 0.714 1.00 91.56 104 GLU A CA 1
ATOM 799 C C . GLU A 1 104 ? 8.608 1.523 0.399 1.00 91.56 104 GLU A C 1
ATOM 801 O O . GLU A 1 104 ? 9.396 1.002 -0.401 1.00 91.56 104 GLU A O 1
ATOM 806 N N . ASN A 1 105 ? 7.645 0.846 1.030 1.00 92.12 105 ASN A N 1
ATOM 807 C CA . ASN A 1 105 ? 7.371 -0.573 0.837 1.00 92.12 105 ASN A CA 1
ATOM 808 C C . ASN A 1 105 ? 6.292 -0.826 -0.216 1.00 92.12 105 ASN A C 1
ATOM 810 O O . ASN A 1 105 ? 6.085 -1.978 -0.584 1.00 92.12 105 ASN A O 1
ATOM 814 N N . VAL A 1 106 ? 5.624 0.219 -0.709 1.00 94.50 106 VAL A N 1
ATOM 815 C CA . VAL A 1 106 ? 4.702 0.105 -1.839 1.00 94.50 106 VAL A CA 1
ATOM 816 C C . VAL A 1 106 ? 5.538 0.087 -3.112 1.00 94.50 106 VAL A C 1
ATOM 818 O O . VAL A 1 106 ? 6.184 1.072 -3.453 1.00 94.50 106 VAL A O 1
ATOM 821 N N . GLU A 1 107 ? 5.564 -1.055 -3.788 1.00 93.69 107 GLU A N 1
ATOM 822 C CA . GLU A 1 107 ? 6.238 -1.274 -5.068 1.00 93.69 107 GLU A CA 1
ATOM 823 C C . GLU A 1 107 ? 5.288 -1.089 -6.249 1.00 93.69 107 GLU A C 1
ATOM 825 O O . GLU A 1 107 ? 5.709 -0.616 -7.304 1.00 93.69 107 GLU A O 1
ATOM 830 N N . ARG A 1 108 ? 4.007 -1.443 -6.094 1.00 94.75 108 ARG A N 1
ATOM 831 C CA . ARG A 1 108 ? 3.042 -1.406 -7.196 1.00 94.75 108 ARG A CA 1
ATOM 832 C C . ARG A 1 108 ? 1.642 -1.033 -6.729 1.00 94.75 108 ARG A C 1
ATOM 834 O O . ARG A 1 108 ? 1.221 -1.454 -5.658 1.00 94.75 108 ARG A O 1
ATOM 841 N N . LEU A 1 109 ? 0.936 -0.270 -7.555 1.00 96.38 109 LEU A N 1
ATOM 842 C CA . LEU A 1 109 ? -0.471 0.086 -7.367 1.00 96.38 109 LEU A CA 1
ATOM 843 C C . LEU A 1 109 ? -1.368 -0.855 -8.186 1.00 96.38 109 LEU A C 1
ATOM 845 O O . LEU A 1 109 ? -0.916 -1.477 -9.154 1.00 96.38 109 LEU A O 1
ATOM 849 N N . GLN 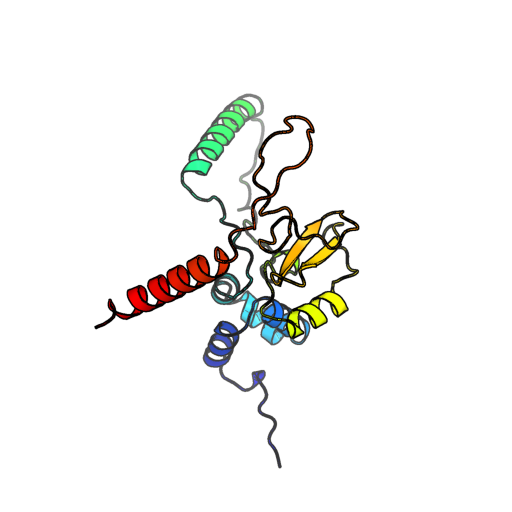A 1 110 ? -2.621 -1.013 -7.767 1.00 95.69 110 GLN A N 1
ATOM 850 C CA . GLN A 1 110 ? -3.565 -1.964 -8.362 1.00 95.69 110 GLN A CA 1
ATOM 851 C C . GLN A 1 110 ? -4.280 -1.412 -9.605 1.00 95.69 110 GLN A C 1
ATOM 853 O O . GLN A 1 110 ? -4.685 -2.195 -10.461 1.00 95.69 110 GLN A O 1
ATOM 858 N N . GLY A 1 111 ? -4.399 -0.089 -9.744 1.00 95.25 111 GLY A N 1
ATOM 859 C CA . GLY A 1 111 ? -5.052 0.532 -10.896 1.00 95.25 111 GLY A CA 1
ATOM 860 C C . GLY A 1 111 ? -5.029 2.059 -10.871 1.00 95.25 111 GLY A C 1
ATOM 861 O O . GLY A 1 111 ? -4.334 2.671 -10.056 1.00 95.25 111 GLY A O 1
ATOM 862 N N . ASP A 1 112 ? -5.809 2.662 -11.768 1.00 96.31 112 ASP A N 1
ATOM 863 C CA . ASP A 1 112 ? -5.830 4.112 -12.003 1.00 96.31 112 ASP A CA 1
ATOM 864 C C . ASP A 1 112 ? -6.325 4.914 -10.794 1.00 96.31 112 ASP A C 1
ATOM 866 O O . ASP A 1 112 ? -5.778 5.970 -10.486 1.00 96.31 112 ASP A O 1
ATOM 870 N N . GLU A 1 113 ? -7.301 4.391 -10.050 1.00 96.69 113 GLU A N 1
ATOM 871 C CA . GLU A 1 113 ? -7.810 5.046 -8.838 1.00 96.69 113 GLU A CA 1
ATOM 872 C C . GLU A 1 113 ? -6.721 5.154 -7.759 1.00 96.69 113 GLU A C 1
ATOM 874 O O . GLU A 1 113 ? -6.507 6.217 -7.169 1.00 96.69 113 GLU A O 1
ATOM 879 N N . GLU A 1 114 ? -5.969 4.071 -7.527 1.00 96.50 114 GLU A N 1
ATOM 880 C CA . GLU A 1 114 ? -4.842 4.092 -6.591 1.00 96.50 114 GLU A CA 1
ATOM 881 C C . GLU A 1 114 ? -3.718 5.001 -7.087 1.00 96.50 114 GLU A C 1
ATOM 883 O O . GLU A 1 114 ? -3.108 5.704 -6.283 1.00 96.50 114 GLU A O 1
ATOM 888 N N . LEU A 1 115 ? -3.455 5.020 -8.395 1.00 95.50 115 LEU A N 1
ATOM 889 C CA . LEU A 1 115 ? -2.484 5.912 -9.023 1.00 95.50 115 LEU A CA 1
ATOM 890 C C . LEU A 1 115 ? -2.841 7.384 -8.810 1.00 95.50 115 LEU A C 1
ATOM 892 O O . LEU A 1 115 ? -1.976 8.174 -8.421 1.00 95.50 115 LEU A O 1
ATOM 896 N N . GLU A 1 116 ? -4.100 7.758 -9.026 1.00 95.00 116 GLU A N 1
ATOM 897 C CA . GLU A 1 116 ? -4.575 9.119 -8.802 1.00 95.00 116 GLU A CA 1
ATOM 898 C C . GLU A 1 116 ? -4.433 9.504 -7.326 1.00 95.00 116 GLU A C 1
ATOM 900 O O . GLU A 1 116 ? -3.840 10.538 -7.003 1.00 95.00 116 GLU A O 1
ATOM 905 N N . LEU A 1 117 ? -4.904 8.646 -6.415 1.00 95.38 117 LEU A N 1
ATOM 906 C CA . LEU A 1 117 ? -4.788 8.866 -4.973 1.00 95.38 117 LEU A CA 1
ATOM 907 C C . LEU A 1 117 ? -3.327 8.968 -4.527 1.00 95.38 117 LEU A C 1
ATOM 909 O O . LEU A 1 117 ? -2.977 9.854 -3.737 1.00 95.38 117 LEU A O 1
ATOM 913 N N . PHE A 1 118 ? -2.462 8.100 -5.050 1.00 95.31 118 PHE A N 1
ATOM 914 C CA . PHE A 1 118 ? -1.031 8.123 -4.786 1.00 95.31 118 PHE A CA 1
ATOM 915 C C . PHE A 1 118 ? -0.421 9.441 -5.248 1.00 95.31 118 PHE A C 1
ATOM 917 O O . PHE A 1 118 ? 0.220 10.127 -4.457 1.00 95.31 118 PHE A O 1
ATOM 924 N N . ASN A 1 119 ? -0.651 9.848 -6.495 1.00 91.44 119 ASN A N 1
ATOM 925 C CA . ASN A 1 119 ? -0.082 11.078 -7.041 1.00 91.44 119 ASN A CA 1
ATOM 926 C C . ASN A 1 119 ? -0.606 12.320 -6.313 1.00 91.44 119 ASN A C 1
ATOM 928 O O . ASN A 1 119 ? 0.170 13.228 -6.005 1.00 91.44 119 ASN A O 1
ATOM 932 N N . LYS A 1 120 ? -1.892 12.329 -5.954 1.00 93.19 120 LYS A N 1
ATOM 933 C CA . LYS A 1 120 ? -2.519 13.401 -5.176 1.00 93.19 120 LYS A CA 1
ATOM 934 C C . LYS A 1 120 ? -1.904 13.544 -3.785 1.00 93.19 120 LYS A C 1
ATOM 936 O O . LYS A 1 120 ? -1.711 14.665 -3.317 1.00 93.19 120 LYS A O 1
ATOM 941 N N . ARG A 1 121 ? -1.605 12.429 -3.109 1.00 93.38 121 ARG A N 1
ATOM 942 C CA . ARG A 1 121 ? -1.122 12.426 -1.718 1.00 93.38 121 ARG A CA 1
ATOM 943 C C . ARG A 1 121 ? 0.404 12.471 -1.596 1.00 93.38 121 ARG A C 1
ATOM 945 O O . ARG A 1 121 ? 0.919 13.111 -0.683 1.00 93.38 121 ARG A O 1
ATOM 952 N N . TYR A 1 122 ? 1.113 11.797 -2.495 1.00 91.06 122 TYR A N 1
ATOM 953 C CA . TYR A 1 122 ? 2.549 11.520 -2.407 1.00 91.06 122 TYR A CA 1
ATOM 954 C C . TYR A 1 122 ? 3.365 12.053 -3.582 1.00 91.06 122 TYR A C 1
ATOM 956 O O . TYR A 1 122 ? 4.570 12.211 -3.423 1.00 91.06 122 TYR A O 1
ATOM 964 N N . GLY A 1 123 ? 2.757 12.391 -4.723 1.00 82.94 123 GLY A N 1
ATOM 965 C CA . GLY A 1 123 ? 3.488 12.747 -5.950 1.00 82.94 123 GLY A CA 1
ATOM 966 C C . GLY A 1 123 ? 4.393 13.986 -5.850 1.00 82.94 123 GLY A C 1
ATOM 967 O O . GLY A 1 123 ? 5.197 14.240 -6.742 1.00 82.94 123 GLY A O 1
ATOM 968 N N . ARG A 1 124 ? 4.289 14.770 -4.769 1.00 80.31 124 ARG A N 1
ATOM 969 C CA . ARG A 1 124 ? 5.173 15.916 -4.473 1.00 80.31 124 ARG A CA 1
ATOM 970 C C . ARG A 1 124 ? 6.025 15.723 -3.218 1.00 80.31 124 ARG A C 1
ATOM 972 O O . ARG A 1 124 ? 6.840 16.584 -2.893 1.00 80.31 124 ARG A O 1
ATOM 979 N N . THR A 1 125 ? 5.831 14.623 -2.503 1.00 85.38 125 THR A N 1
ATOM 980 C CA . THR A 1 125 ? 6.436 14.391 -1.195 1.00 85.38 125 THR A CA 1
ATOM 981 C C . THR A 1 125 ? 7.822 13.781 -1.363 1.00 85.38 125 THR A C 1
ATOM 983 O O . THR A 1 1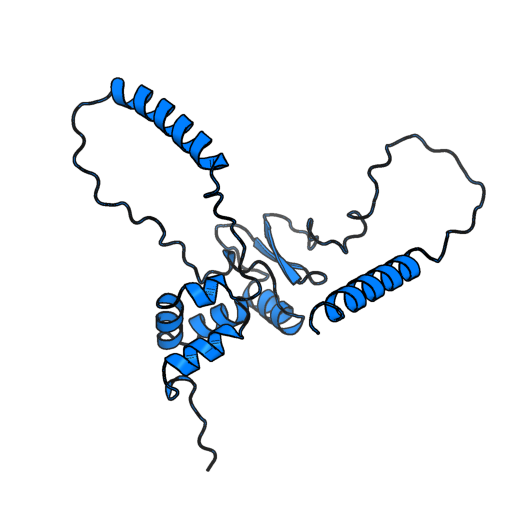25 ? 8.056 12.939 -2.232 1.00 85.38 125 THR A O 1
ATOM 986 N N . ARG A 1 126 ? 8.760 14.212 -0.516 1.00 88.81 126 ARG A N 1
ATOM 987 C CA . ARG A 1 126 ? 10.061 13.558 -0.376 1.00 88.81 126 ARG A CA 1
ATOM 988 C C . ARG A 1 126 ? 10.015 12.597 0.803 1.00 88.81 126 ARG A C 1
ATOM 990 O O . ARG A 1 126 ? 9.627 12.991 1.898 1.00 88.81 126 ARG A O 1
ATOM 997 N N . VAL A 1 127 ? 10.431 11.360 0.579 1.00 87.00 127 VAL A N 1
ATOM 998 C CA . VAL A 1 127 ? 10.503 10.303 1.591 1.00 87.00 127 VAL A CA 1
ATOM 999 C C . VAL A 1 127 ? 11.963 9.871 1.662 1.00 87.00 127 VAL A C 1
ATOM 1001 O O . VAL A 1 127 ? 12.567 9.574 0.632 1.00 87.00 127 VAL A O 1
ATOM 1004 N N . GLY A 1 128 ? 12.581 9.991 2.841 1.00 86.25 128 GLY A N 1
ATOM 1005 C CA . GLY A 1 128 ? 14.027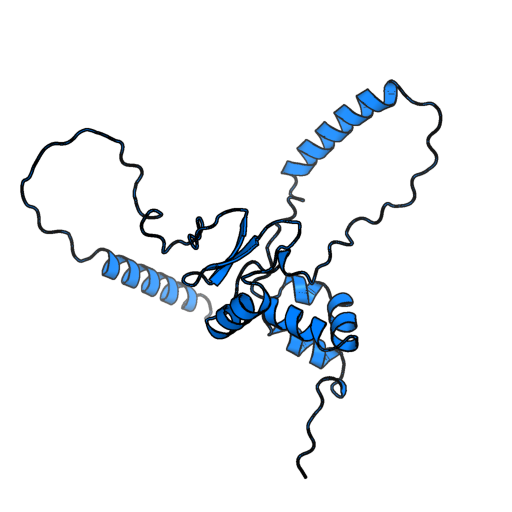 9.777 2.984 1.00 86.25 128 GLY A CA 1
ATOM 1006 C C . GLY A 1 128 ? 14.874 10.697 2.088 1.00 86.25 128 GLY A C 1
ATOM 1007 O O . GLY A 1 128 ? 15.908 10.283 1.575 1.00 86.25 128 GLY A O 1
ATOM 1008 N N . GLY A 1 129 ? 14.401 11.921 1.814 1.00 87.62 129 GLY A N 1
ATOM 1009 C CA . GLY A 1 129 ? 15.070 12.881 0.923 1.00 87.62 129 GLY A CA 1
ATOM 1010 C C . GLY A 1 129 ? 14.874 12.632 -0.579 1.00 87.62 129 GLY A C 1
ATOM 1011 O O . GLY A 1 129 ? 15.201 13.506 -1.380 1.00 87.62 129 GLY A O 1
ATOM 1012 N N . ARG A 1 130 ? 14.277 11.502 -0.977 1.00 87.19 130 ARG A N 1
ATOM 1013 C CA . ARG A 1 130 ? 14.034 11.134 -2.382 1.00 87.19 130 ARG A CA 1
ATOM 1014 C C . ARG A 1 130 ? 12.597 11.428 -2.781 1.00 87.19 130 ARG A C 1
ATOM 1016 O O . ARG A 1 130 ? 11.692 11.297 -1.959 1.00 87.19 130 ARG A O 1
ATOM 1023 N N . ARG A 1 131 ? 12.360 11.816 -4.036 1.00 87.81 131 ARG A N 1
ATOM 1024 C CA . ARG A 1 131 ? 10.989 11.931 -4.549 1.00 87.81 131 ARG A CA 1
ATOM 1025 C C . ARG A 1 131 ? 10.433 10.535 -4.807 1.00 87.81 131 ARG A C 1
ATOM 1027 O O . ARG A 1 131 ? 11.162 9.644 -5.245 1.00 87.81 131 ARG A O 1
ATOM 1034 N N . VAL A 1 132 ? 9.144 10.376 -4.532 1.00 90.69 132 VAL A N 1
ATOM 1035 C CA . VAL A 1 132 ? 8.368 9.187 -4.886 1.00 90.69 132 VAL A CA 1
ATOM 1036 C C . VAL A 1 132 ? 7.387 9.533 -5.996 1.00 90.69 132 VAL A C 1
ATOM 1038 O O . VAL A 1 132 ? 6.753 10.586 -5.964 1.00 90.69 132 VAL A O 1
ATOM 1041 N N . TRP A 1 133 ? 7.262 8.652 -6.982 1.00 90.88 133 TRP A N 1
ATOM 1042 C CA . TRP A 1 133 ? 6.263 8.768 -8.044 1.00 90.88 133 TRP A CA 1
ATOM 1043 C C . TRP A 1 133 ? 5.794 7.383 -8.477 1.00 90.88 133 TRP A C 1
ATOM 1045 O O . TRP A 1 133 ? 6.489 6.392 -8.255 1.00 90.88 133 TRP A O 1
ATOM 1055 N N . ALA A 1 134 ? 4.628 7.317 -9.110 1.00 91.94 134 ALA A N 1
ATOM 1056 C CA . ALA A 1 134 ? 4.094 6.091 -9.684 1.00 91.94 134 ALA A CA 1
ATOM 1057 C C . ALA A 1 134 ? 4.013 6.205 -11.211 1.00 91.94 134 ALA A C 1
ATOM 1059 O O . ALA A 1 134 ? 3.733 7.272 -11.759 1.00 91.94 134 ALA A O 1
ATOM 1060 N N . CYS A 1 135 ? 4.306 5.113 -11.914 1.00 90.94 135 CYS A N 1
ATOM 1061 C CA . CYS A 1 135 ? 4.213 5.056 -13.368 1.00 90.94 135 CYS A CA 1
ATOM 1062 C C . CYS A 1 135 ? 2.761 4.889 -13.822 1.00 90.94 135 CYS A C 1
ATOM 1064 O O . CYS A 1 135 ? 2.116 3.920 -13.439 1.00 90.94 135 CYS A O 1
ATOM 1066 N N . GLU A 1 136 ? 2.302 5.744 -14.735 1.00 91.00 136 GLU A N 1
ATOM 1067 C CA . GLU A 1 136 ? 0.942 5.683 -15.297 1.00 91.00 136 GLU A CA 1
ATOM 1068 C C . GLU A 1 136 ? 0.684 4.450 -16.180 1.00 91.00 136 GLU A C 1
ATOM 1070 O O . GLU A 1 136 ? -0.458 4.133 -16.474 1.00 91.00 136 GLU A O 1
ATOM 1075 N N . LYS A 1 137 ? 1.733 3.737 -16.616 1.00 90.94 137 LYS A N 1
ATOM 1076 C CA . LYS A 1 137 ? 1.594 2.557 -17.489 1.00 90.94 137 LYS A CA 1
ATOM 1077 C C . LYS A 1 137 ? 1.681 1.230 -16.745 1.00 90.94 137 LYS A C 1
ATOM 1079 O O . LYS A 1 137 ? 0.898 0.325 -16.996 1.00 90.94 137 LYS A O 1
ATOM 1084 N N . CYS A 1 138 ? 2.693 1.068 -15.888 1.00 91.88 138 CYS A N 1
ATOM 1085 C CA . CYS A 1 138 ? 2.925 -0.199 -15.186 1.00 91.88 138 CYS A CA 1
ATOM 1086 C C . CYS A 1 138 ? 2.472 -0.183 -13.723 1.00 91.88 138 CYS A C 1
ATOM 1088 O O . CYS A 1 138 ? 2.560 -1.226 -13.070 1.00 91.88 138 CYS A O 1
ATOM 1090 N N . PHE A 1 139 ? 2.029 0.975 -13.217 1.00 93.56 139 PHE A N 1
ATOM 1091 C CA . PHE A 1 139 ? 1.653 1.208 -11.820 1.00 93.56 139 PHE A CA 1
ATOM 1092 C C . PHE A 1 139 ? 2.789 0.989 -10.811 1.00 93.56 139 PHE A C 1
ATOM 1094 O O . PHE A 1 139 ? 2.550 0.906 -9.610 1.00 93.56 139 PHE A O 1
ATOM 1101 N N . GLY A 1 140 ? 4.036 0.892 -11.281 1.00 92.56 140 GLY A N 1
ATOM 1102 C CA . GLY A 1 140 ? 5.212 0.750 -10.427 1.00 92.56 140 GLY A CA 1
ATOM 1103 C C . GLY A 1 140 ? 5.535 2.050 -9.694 1.00 92.56 140 GLY A C 1
ATOM 1104 O O . GLY A 1 140 ? 5.617 3.110 -10.322 1.00 92.56 140 GLY A O 1
ATOM 1105 N N . VAL A 1 141 ? 5.739 1.959 -8.383 1.00 92.00 141 VAL A N 1
ATOM 1106 C CA . VAL A 1 141 ? 6.172 3.052 -7.511 1.00 92.00 141 VAL A CA 1
ATOM 1107 C C . VAL A 1 141 ? 7.695 3.082 -7.468 1.00 92.00 141 VAL A C 1
ATOM 1109 O O . VAL A 1 141 ? 8.364 2.087 -7.190 1.00 92.00 141 VAL A O 1
ATOM 1112 N N . LEU A 1 142 ? 8.258 4.249 -7.754 1.00 89.69 142 LEU A N 1
ATOM 1113 C CA . LEU A 1 142 ? 9.689 4.468 -7.876 1.00 89.69 142 LEU A CA 1
ATOM 1114 C C . LEU A 1 142 ? 10.169 5.532 -6.893 1.00 89.69 142 LEU A C 1
ATOM 1116 O O . LEU A 1 142 ? 9.425 6.424 -6.483 1.00 89.69 142 LEU A O 1
ATOM 1120 N N . GLN A 1 143 ? 11.446 5.421 -6.533 1.00 88.31 143 GLN A N 1
ATOM 1121 C CA . GLN A 1 143 ? 12.167 6.374 -5.698 1.00 88.31 143 GLN A CA 1
ATOM 1122 C C . GLN A 1 143 ? 13.395 6.864 -6.450 1.00 88.31 143 GLN A C 1
ATOM 1124 O O . GLN A 1 143 ? 14.158 6.053 -6.975 1.00 88.31 143 GLN A O 1
ATOM 1129 N N . GLY A 1 144 ? 13.626 8.171 -6.453 1.00 83.06 144 GLY A N 1
ATOM 1130 C CA . GLY A 1 144 ? 14.784 8.732 -7.136 1.00 83.06 144 GLY A CA 1
ATOM 1131 C C . GLY A 1 144 ? 14.825 10.253 -7.142 1.00 83.06 144 GLY A C 1
ATOM 1132 O O . GLY A 1 144 ? 13.962 10.932 -6.584 1.00 83.06 144 GLY A O 1
ATOM 1133 N N . GLU A 1 145 ? 15.877 10.765 -7.771 1.00 71.06 145 GLU A N 1
ATOM 1134 C CA . GLU A 1 145 ? 16.135 12.198 -7.950 1.00 71.06 145 GLU A CA 1
ATOM 1135 C C . GLU A 1 145 ? 15.576 12.735 -9.270 1.00 71.06 145 GLU A C 1
ATOM 1137 O O . GLU A 1 145 ? 15.531 13.944 -9.465 1.00 71.06 145 GLU A O 1
ATOM 1142 N N . ALA A 1 146 ? 15.140 11.849 -10.170 1.00 56.12 146 ALA A N 1
ATOM 1143 C CA . ALA A 1 146 ? 14.768 12.229 -11.520 1.00 56.12 146 ALA A CA 1
ATOM 1144 C C . ALA A 1 146 ? 13.576 13.201 -11.529 1.00 56.12 146 ALA A C 1
ATOM 1146 O O . ALA A 1 146 ? 12.491 12.900 -11.032 1.00 56.12 146 ALA A O 1
ATOM 1147 N N . ASP A 1 147 ? 13.767 14.342 -12.190 1.00 61.38 147 ASP A N 1
ATOM 1148 C CA . ASP A 1 147 ? 12.708 15.285 -12.570 1.00 61.38 147 ASP A CA 1
ATOM 1149 C C . ASP A 1 147 ? 11.759 14.715 -13.650 1.00 61.38 147 ASP A C 1
ATOM 1151 O O . ASP A 1 147 ? 10.793 15.361 -14.056 1.00 61.38 147 ASP A O 1
ATOM 1155 N N . GLY A 1 148 ? 12.017 13.495 -14.128 1.00 55.78 148 GLY A N 1
ATOM 1156 C CA . GLY A 1 148 ? 11.346 12.890 -15.270 1.00 55.78 148 GLY A CA 1
ATOM 1157 C C . GLY A 1 148 ? 10.454 11.714 -14.890 1.00 55.78 148 GLY A C 1
ATOM 1158 O O . GLY A 1 148 ? 10.898 10.756 -14.266 1.00 55.78 148 GLY A O 1
ATOM 1159 N N . ARG A 1 149 ? 9.212 11.749 -15.383 1.00 62.69 149 ARG A N 1
ATOM 1160 C CA . ARG A 1 149 ? 8.143 10.730 -15.276 1.00 62.69 149 ARG A CA 1
ATOM 1161 C C . ARG A 1 149 ? 8.476 9.374 -15.930 1.00 62.69 149 ARG A C 1
ATOM 1163 O O . ARG A 1 149 ? 7.581 8.591 -16.239 1.00 62.69 149 ARG A O 1
ATOM 1170 N N . ILE A 1 150 ? 9.748 9.096 -16.205 1.00 68.06 150 ILE A N 1
ATOM 1171 C CA . ILE A 1 150 ? 10.173 7.933 -16.977 1.00 68.06 150 ILE A CA 1
ATOM 1172 C C . ILE A 1 150 ? 10.463 6.793 -16.008 1.00 68.06 150 ILE A C 1
ATOM 1174 O O . ILE A 1 150 ? 11.445 6.793 -15.270 1.00 68.06 150 ILE A O 1
ATOM 1178 N N . CYS A 1 151 ? 9.585 5.798 -16.018 1.00 78.12 151 CYS A N 1
ATOM 1179 C CA . CYS A 1 151 ? 9.810 4.558 -15.298 1.00 78.12 151 CYS A CA 1
ATOM 1180 C C . CYS A 1 151 ? 10.828 3.708 -16.065 1.00 78.12 151 CYS A C 1
ATOM 1182 O O . CYS A 1 151 ? 10.509 3.148 -17.112 1.00 78.12 151 CYS A O 1
ATOM 1184 N N . ILE A 1 152 ? 12.054 3.623 -15.539 1.00 71.38 152 ILE A N 1
ATOM 1185 C CA . ILE A 1 152 ? 13.164 2.878 -16.160 1.00 71.38 152 ILE A CA 1
ATOM 1186 C C . ILE A 1 152 ? 12.868 1.368 -16.219 1.00 71.38 152 ILE A C 1
ATOM 1188 O O . ILE A 1 152 ? 13.352 0.655 -17.087 1.00 71.38 152 ILE A O 1
ATOM 1192 N N . MET A 1 153 ? 12.014 0.889 -15.319 1.00 70.38 153 MET A N 1
ATOM 1193 C CA . MET A 1 153 ? 11.615 -0.515 -15.218 1.00 70.38 153 MET A CA 1
ATOM 1194 C C . MET A 1 153 ? 10.275 -0.806 -15.912 1.00 70.38 153 MET A C 1
ATOM 1196 O O . MET A 1 153 ? 9.716 -1.885 -15.739 1.00 70.38 153 MET A O 1
ATOM 1200 N N . CYS A 1 154 ? 9.700 0.154 -16.645 1.00 77.44 154 CYS A N 1
ATOM 1201 C CA . CYS A 1 154 ? 8.417 -0.060 -17.302 1.00 77.44 154 CYS A CA 1
ATOM 1202 C C . CYS A 1 154 ? 8.631 -0.841 -18.603 1.00 77.44 154 CYS A C 1
ATOM 1204 O O . CYS A 1 154 ? 9.265 -0.314 -19.510 1.00 77.44 154 CYS A O 1
ATOM 1206 N N . PRO A 1 155 ? 8.050 -2.041 -18.769 1.00 74.50 155 PRO A N 1
ATOM 1207 C CA . PRO A 1 155 ? 8.173 -2.790 -20.023 1.00 74.50 155 PRO A CA 1
ATOM 1208 C C . PRO A 1 155 ? 7.496 -2.077 -21.210 1.00 74.50 155 PRO A C 1
ATOM 1210 O O . PRO A 1 155 ? 7.694 -2.458 -22.356 1.00 74.50 155 PRO A O 1
ATOM 1213 N N . TYR A 1 156 ? 6.708 -1.029 -20.943 1.00 74.94 156 TYR A N 1
ATOM 1214 C CA . TYR A 1 156 ? 5.991 -0.229 -21.937 1.00 74.94 156 TYR A CA 1
ATOM 1215 C C . TYR A 1 156 ? 6.697 1.091 -22.297 1.00 74.94 156 TYR A C 1
ATOM 1217 O O . TYR A 1 156 ? 6.085 1.964 -22.936 1.00 74.94 156 TYR A O 1
ATOM 1225 N N . THR A 1 157 ? 7.940 1.312 -21.849 1.00 71.31 157 THR A N 1
ATOM 1226 C CA . THR A 1 157 ? 8.750 2.418 -22.373 1.00 71.31 157 THR A CA 1
ATOM 1227 C C . THR A 1 157 ? 9.357 2.021 -23.725 1.00 71.31 157 THR A C 1
ATOM 1229 O O . THR A 1 157 ? 9.962 0.958 -23.828 1.00 71.31 157 THR A O 1
ATOM 1232 N N . PRO A 1 158 ? 9.248 2.869 -24.768 1.00 65.56 158 PRO A N 1
ATOM 1233 C CA . PRO A 1 158 ? 9.682 2.532 -26.134 1.00 65.56 158 PRO A CA 1
ATOM 1234 C C . PRO A 1 158 ? 11.158 2.142 -26.283 1.00 65.56 158 PRO A C 1
ATOM 1236 O O . PRO A 1 158 ? 11.541 1.535 -27.272 1.00 65.56 158 PRO A O 1
ATOM 1239 N N . TRP A 1 159 ? 12.006 2.511 -25.323 1.00 64.88 159 TRP A N 1
ATOM 1240 C CA . TRP A 1 159 ? 13.433 2.198 -25.341 1.00 64.88 159 TRP A CA 1
ATOM 1241 C C . TRP A 1 159 ? 13.771 0.872 -24.643 1.00 64.88 159 TRP A C 1
ATOM 1243 O O . TRP A 1 159 ? 14.875 0.372 -24.835 1.00 64.88 159 TRP A O 1
ATOM 1253 N N . ALA A 1 160 ? 12.845 0.273 -23.880 1.00 54.16 160 ALA A N 1
ATOM 1254 C CA . ALA A 1 160 ? 13.030 -1.061 -23.298 1.00 54.16 160 ALA A CA 1
ATOM 1255 C C . ALA A 1 160 ? 12.975 -2.175 -24.362 1.00 54.16 160 ALA A C 1
ATOM 1257 O O . ALA A 1 160 ? 13.502 -3.261 -24.140 1.00 54.16 160 ALA A O 1
ATOM 1258 N N . THR A 1 161 ? 12.377 -1.896 -25.524 1.00 49.56 161 THR A N 1
ATOM 1259 C CA . THR A 1 161 ? 12.314 -2.806 -26.677 1.00 49.56 161 THR A CA 1
ATOM 1260 C C . THR A 1 161 ? 13.319 -2.482 -27.772 1.00 49.56 161 THR A C 1
ATOM 1262 O O . THR A 1 161 ? 13.331 -3.184 -28.777 1.00 49.56 161 THR A O 1
ATOM 1265 N N . SER A 1 162 ? 14.176 -1.471 -27.602 1.00 44.00 162 SER A N 1
ATOM 1266 C CA . SER A 1 162 ? 15.292 -1.283 -28.527 1.00 44.00 162 SER A CA 1
ATOM 1267 C C . SER A 1 162 ? 16.318 -2.387 -28.260 1.00 44.00 162 SER A C 1
ATOM 1269 O O . SER A 1 162 ? 16.912 -2.395 -27.172 1.00 44.00 162 SER A O 1
ATOM 1271 N N . PRO A 1 163 ? 16.554 -3.328 -29.196 1.00 43.34 163 PRO A N 1
ATOM 1272 C CA . PRO A 1 163 ? 17.753 -4.138 -29.129 1.00 43.34 163 PRO A CA 1
ATOM 1273 C C . PRO A 1 163 ? 18.913 -3.149 -29.081 1.00 43.34 163 PRO A C 1
ATOM 1275 O O . PRO A 1 163 ? 18.947 -2.178 -29.837 1.00 43.34 163 PRO A O 1
ATOM 1278 N N . ARG A 1 164 ? 19.880 -3.373 -28.194 1.00 45.03 164 ARG A N 1
ATOM 1279 C CA . ARG A 1 164 ? 21.197 -2.748 -28.331 1.00 45.03 164 ARG A CA 1
ATOM 1280 C C . ARG A 1 164 ? 21.874 -3.323 -29.582 1.00 45.03 164 ARG A C 1
ATOM 1282 O O . ARG A 1 164 ? 22.871 -4.023 -29.474 1.00 45.03 164 ARG A O 1
ATOM 1289 N N . GLU A 1 165 ? 21.307 -3.084 -30.757 1.00 44.59 165 GLU A N 1
ATOM 1290 C CA . GLU A 1 165 ? 22.022 -3.206 -32.010 1.00 44.59 165 GLU A CA 1
ATOM 1291 C C . GLU A 1 165 ? 22.916 -1.985 -32.113 1.00 44.59 165 GLU A C 1
ATOM 1293 O O . GLU A 1 165 ? 22.507 -0.840 -31.901 1.00 44.59 165 GLU A O 1
ATOM 1298 N N . GLY A 1 166 ? 24.198 -2.286 -32.279 1.00 43.44 166 GLY A N 1
ATOM 1299 C CA . GLY A 1 166 ? 25.266 -1.322 -32.196 1.00 43.44 166 GLY A CA 1
ATOM 1300 C C . GLY A 1 166 ? 25.060 -0.154 -33.145 1.00 43.44 166 GLY A C 1
ATOM 1301 O O . GLY A 1 166 ? 24.478 -0.266 -34.221 1.00 43.44 166 GLY A O 1
ATOM 1302 N N . GLN A 1 167 ? 25.638 0.970 -32.745 1.00 43.66 167 GLN A N 1
ATOM 1303 C CA . GLN A 1 167 ? 26.076 1.987 -33.682 1.00 43.66 167 GLN A CA 1
ATOM 1304 C C . GLN A 1 167 ? 26.969 1.332 -34.749 1.00 43.66 167 GLN A C 1
ATOM 1306 O O . GLN A 1 167 ? 28.176 1.200 -34.569 1.00 43.66 167 GLN A O 1
ATOM 1311 N N . VAL A 1 168 ? 26.371 0.942 -35.871 1.00 42.66 168 VAL A N 1
ATOM 1312 C CA . VAL A 1 168 ? 27.036 0.894 -37.168 1.00 42.66 168 VAL A CA 1
ATOM 1313 C C . VAL A 1 168 ? 26.301 1.889 -38.054 1.00 42.66 168 VAL A C 1
ATOM 1315 O O . VAL A 1 168 ? 25.168 1.680 -38.464 1.00 42.66 168 VAL A O 1
ATOM 1318 N N . LEU A 1 169 ? 26.970 3.030 -38.210 1.00 41.66 169 LEU A N 1
ATOM 1319 C CA . LEU A 1 169 ? 26.971 3.960 -39.336 1.00 41.66 169 LEU A CA 1
ATOM 1320 C C . LEU A 1 169 ? 25.815 3.866 -40.349 1.00 41.66 169 LEU A C 1
ATOM 1322 O O . LEU A 1 169 ? 25.711 2.934 -41.138 1.00 41.66 169 LEU A O 1
ATOM 1326 N N . SER A 1 170 ? 25.051 4.959 -40.377 1.00 53.47 170 SER A N 1
ATOM 1327 C CA . SER A 1 170 ? 24.465 5.606 -41.556 1.00 53.47 170 SER A CA 1
ATOM 1328 C C . SER A 1 170 ? 24.791 4.982 -42.922 1.00 53.47 170 SER A C 1
ATOM 1330 O O . SER A 1 170 ? 25.911 5.141 -43.407 1.00 53.47 170 SER A O 1
ATOM 1332 N N . HIS A 1 171 ? 23.782 4.441 -43.608 1.00 39.38 171 HIS A N 1
ATOM 1333 C CA . HIS A 1 171 ? 23.552 4.748 -45.021 1.00 39.38 171 HIS A CA 1
ATOM 1334 C C . HIS A 1 171 ? 22.126 4.382 -45.466 1.00 39.38 171 HIS A C 1
ATOM 1336 O O . HIS A 1 171 ? 21.495 3.471 -44.945 1.00 39.38 171 HIS A O 1
ATOM 1342 N N . PHE A 1 172 ? 21.650 5.192 -46.403 1.00 43.31 172 PHE A N 1
ATOM 1343 C CA . PHE A 1 172 ? 20.317 5.322 -46.986 1.00 43.31 172 PHE A CA 1
ATOM 1344 C C . PHE A 1 172 ? 19.607 4.050 -47.489 1.00 43.31 172 PHE A C 1
ATOM 1346 O O . PHE A 1 172 ? 20.239 3.143 -48.017 1.00 43.31 172 PHE A O 1
ATOM 1353 N N . ASP A 1 173 ? 18.270 4.122 -47.402 1.00 47.72 173 ASP A N 1
ATOM 1354 C CA . ASP A 1 173 ? 17.217 3.604 -48.293 1.00 47.72 173 ASP A CA 1
ATOM 1355 C C . ASP A 1 173 ? 17.467 2.327 -49.114 1.00 47.72 173 ASP A C 1
ATOM 1357 O O . ASP A 1 173 ? 18.254 2.301 -50.055 1.00 47.72 173 ASP A O 1
ATOM 1361 N N . THR A 1 174 ? 16.613 1.322 -48.903 1.00 43.16 174 THR A N 1
ATOM 1362 C CA . THR A 1 174 ? 15.700 0.822 -49.951 1.00 43.16 174 THR A CA 1
ATOM 1363 C C . THR A 1 174 ? 14.614 -0.058 -49.326 1.00 43.16 174 THR A C 1
ATOM 1365 O O . THR A 1 174 ? 14.866 -0.851 -48.423 1.00 43.16 174 THR A O 1
ATOM 1368 N N . GLY A 1 175 ? 13.375 0.160 -49.770 1.00 47.16 175 GLY A N 1
ATOM 1369 C CA . GLY A 1 175 ? 12.148 -0.286 -49.123 1.00 47.16 175 GLY A CA 1
ATOM 1370 C C . GLY A 1 175 ? 12.034 -1.781 -48.829 1.00 47.16 175 GLY A C 1
ATOM 1371 O O . GLY A 1 175 ? 12.296 -2.635 -49.671 1.00 47.16 175 GLY A O 1
ATOM 1372 N N . ASN A 1 176 ? 11.513 -2.069 -47.640 1.00 40.84 176 ASN A N 1
ATOM 1373 C CA . ASN A 1 176 ? 10.866 -3.331 -47.323 1.00 40.84 176 ASN A CA 1
ATOM 1374 C C . ASN A 1 176 ? 9.660 -3.016 -46.422 1.00 40.84 176 ASN A C 1
ATOM 1376 O O . ASN A 1 176 ? 9.836 -2.308 -45.425 1.00 40.84 176 ASN A O 1
ATOM 1380 N N . PRO A 1 177 ? 8.430 -3.451 -46.754 1.00 46.41 177 PRO A N 1
ATOM 1381 C CA . PRO A 1 177 ? 7.291 -3.240 -45.871 1.00 46.41 177 PRO A CA 1
ATOM 1382 C C . PRO A 1 177 ? 7.512 -3.999 -44.556 1.00 46.41 177 PRO A C 1
ATOM 1384 O O . PRO A 1 177 ? 7.896 -5.167 -44.548 1.00 46.41 177 PRO A O 1
ATOM 1387 N N . ALA A 1 178 ? 7.294 -3.305 -43.439 1.00 44.88 178 ALA A N 1
ATOM 1388 C CA . ALA A 1 178 ? 7.427 -3.858 -42.098 1.00 44.88 178 ALA A CA 1
ATOM 1389 C C . ALA A 1 178 ? 6.509 -5.085 -41.901 1.00 44.88 178 ALA A C 1
ATOM 1391 O O . ALA A 1 178 ? 5.354 -5.052 -42.341 1.00 44.88 178 ALA A O 1
ATOM 1392 N N . PRO A 1 179 ? 6.967 -6.143 -41.203 1.00 47.44 179 PRO A N 1
ATOM 1393 C CA . PRO A 1 179 ? 6.115 -7.268 -40.852 1.00 47.44 179 PRO A CA 1
ATOM 1394 C C . PRO A 1 179 ? 5.094 -6.786 -39.819 1.00 47.44 179 PRO A C 1
ATOM 1396 O O . PRO A 1 179 ? 5.428 -6.442 -38.687 1.00 47.44 179 PRO A O 1
ATOM 1399 N N . THR A 1 180 ? 3.834 -6.726 -40.230 1.00 55.22 180 THR A N 1
ATOM 1400 C CA . THR A 1 180 ? 2.714 -6.206 -39.437 1.00 55.22 180 THR A CA 1
ATOM 1401 C C . THR A 1 180 ? 2.225 -7.182 -38.366 1.00 55.22 180 THR A C 1
ATOM 1403 O O . THR A 1 180 ? 1.235 -6.896 -37.706 1.00 55.22 180 THR A O 1
ATOM 1406 N N . ASP A 1 181 ? 2.927 -8.295 -38.137 1.00 59.84 181 ASP A N 1
ATOM 1407 C CA . ASP A 1 181 ? 2.331 -9.458 -37.472 1.00 59.84 181 ASP A CA 1
ATOM 1408 C C . ASP A 1 181 ? 3.120 -10.005 -36.264 1.00 59.84 181 ASP A C 1
ATOM 1410 O O . ASP A 1 181 ? 3.040 -11.167 -35.870 1.00 59.84 181 ASP A O 1
ATOM 1414 N N . TYR A 1 182 ? 3.923 -9.152 -35.627 1.00 57.56 182 TYR A N 1
ATOM 1415 C CA . TYR A 1 182 ? 4.616 -9.528 -34.387 1.00 57.56 182 TYR A CA 1
ATOM 1416 C C . TYR A 1 182 ? 3.675 -9.513 -33.167 1.00 57.56 182 TYR A C 1
ATOM 1418 O O . TYR A 1 182 ? 3.818 -10.303 -32.234 1.00 57.56 182 TYR A O 1
ATOM 1426 N N . MET A 1 183 ? 2.671 -8.630 -33.174 1.00 60.47 183 MET A N 1
ATOM 1427 C CA . MET A 1 183 ? 1.733 -8.477 -32.055 1.00 60.47 183 MET A CA 1
ATOM 1428 C C . MET A 1 183 ? 0.645 -9.560 -32.028 1.00 60.47 183 MET A C 1
ATOM 1430 O O . MET A 1 183 ? 0.148 -9.880 -30.946 1.00 60.47 183 MET A O 1
ATOM 1434 N N . GLU A 1 184 ? 0.295 -10.150 -33.173 1.00 68.25 184 GLU A N 1
ATOM 1435 C CA . GLU A 1 184 ? -0.637 -11.284 -33.236 1.00 68.25 184 GLU A CA 1
ATOM 1436 C C . GLU A 1 184 ? 0.045 -12.558 -32.736 1.00 68.25 184 GLU A C 1
ATOM 1438 O O . GLU A 1 184 ? -0.499 -13.238 -31.869 1.00 68.25 184 GLU A O 1
ATOM 1443 N N . THR A 1 185 ? 1.312 -12.765 -33.109 1.00 71.56 185 THR A N 1
ATOM 1444 C CA . THR A 1 185 ? 2.147 -13.855 -32.580 1.00 71.56 185 THR A CA 1
ATOM 1445 C C . THR A 1 185 ? 2.254 -13.814 -31.045 1.00 71.56 185 THR A C 1
ATOM 1447 O O . THR A 1 185 ? 2.126 -14.839 -30.373 1.00 71.56 185 THR A O 1
ATOM 1450 N N . ILE A 1 186 ? 2.422 -12.627 -30.442 1.00 67.31 186 ILE A N 1
ATOM 1451 C CA . ILE A 1 186 ? 2.448 -12.483 -28.973 1.00 67.31 186 ILE A CA 1
ATOM 1452 C C . ILE A 1 186 ? 1.078 -12.784 -28.343 1.00 67.31 186 ILE A C 1
ATOM 1454 O O . ILE A 1 186 ? 1.022 -13.407 -27.278 1.00 67.31 186 ILE A O 1
ATOM 1458 N N . ARG A 1 187 ? -0.034 -12.384 -28.978 1.00 72.19 187 ARG A N 1
ATOM 1459 C CA . ARG A 1 187 ? -1.382 -12.729 -28.490 1.00 72.19 187 ARG A CA 1
ATOM 1460 C C . ARG A 1 187 ? -1.646 -14.225 -28.550 1.00 72.19 187 ARG A C 1
ATOM 1462 O O . ARG A 1 187 ? -2.210 -14.764 -27.598 1.00 72.19 187 ARG A O 1
ATOM 1469 N N . GLU A 1 188 ? -1.240 -14.890 -29.625 1.00 74.50 188 GLU A N 1
ATOM 1470 C CA . GLU A 1 188 ? -1.422 -16.332 -29.776 1.00 74.50 188 GLU A CA 1
ATOM 1471 C C . GLU A 1 188 ? -0.608 -17.117 -28.744 1.00 74.50 188 GLU A C 1
ATOM 1473 O O . GLU A 1 188 ? -1.146 -18.022 -28.104 1.00 74.50 188 GLU A O 1
ATOM 1478 N N . LEU A 1 189 ? 0.639 -16.714 -28.479 1.00 71.94 189 LEU A N 1
ATOM 1479 C CA . LEU A 1 189 ? 1.474 -17.340 -27.448 1.00 71.94 189 LEU A CA 1
ATOM 1480 C C . LEU A 1 189 ? 0.914 -17.137 -26.031 1.00 71.94 189 LEU A C 1
ATOM 1482 O O . LEU A 1 189 ? 0.912 -18.073 -25.228 1.00 71.94 189 LEU A O 1
ATOM 1486 N N . ALA A 1 190 ? 0.379 -15.951 -25.725 1.00 71.12 190 ALA A N 1
ATOM 1487 C CA . ALA A 1 190 ? -0.269 -15.686 -24.440 1.00 71.12 190 ALA A CA 1
ATOM 1488 C C . ALA A 1 190 ? -1.574 -16.488 -24.270 1.00 71.12 190 ALA A C 1
ATOM 1490 O O . ALA A 1 190 ? -1.833 -17.042 -23.199 1.00 71.12 190 ALA A O 1
ATOM 1491 N N . ALA A 1 191 ? -2.377 -16.602 -25.333 1.00 74.19 191 ALA A N 1
ATOM 1492 C CA . ALA A 1 191 ? -3.597 -17.405 -25.330 1.00 74.19 191 ALA A CA 1
ATOM 1493 C C . ALA A 1 191 ? -3.302 -18.910 -25.218 1.00 74.19 191 ALA A C 1
ATOM 1495 O O . ALA A 1 191 ? -4.057 -19.634 -24.567 1.00 74.19 191 ALA A O 1
ATOM 1496 N N . PHE A 1 192 ? -2.207 -19.381 -25.818 1.00 75.94 192 PHE A N 1
ATOM 1497 C CA . PHE A 1 192 ? -1.749 -20.762 -25.702 1.00 75.94 192 PHE A CA 1
ATOM 1498 C C . PHE A 1 192 ? -1.288 -21.084 -24.275 1.00 75.94 192 PHE A C 1
ATOM 1500 O O . PHE A 1 192 ? -1.760 -22.058 -23.691 1.00 75.94 192 PHE A O 1
ATOM 1507 N N . ALA A 1 193 ? -0.454 -20.231 -23.669 1.00 70.69 193 ALA A N 1
ATOM 1508 C CA . ALA A 1 193 ? -0.001 -20.405 -22.287 1.00 70.69 193 ALA A CA 1
ATOM 1509 C C . ALA A 1 193 ? -1.175 -20.449 -21.291 1.00 70.69 193 ALA A C 1
ATOM 1511 O O . ALA A 1 193 ? -1.208 -21.303 -20.408 1.00 70.69 193 ALA A O 1
ATOM 1512 N N . TRP A 1 194 ? -2.181 -19.589 -21.485 1.00 68.06 194 TRP A N 1
ATOM 1513 C CA . TRP A 1 194 ? -3.389 -19.582 -20.658 1.00 68.06 194 TRP A CA 1
ATOM 1514 C C . TRP A 1 194 ? -4.200 -20.883 -20.767 1.00 68.06 194 TRP A C 1
ATOM 1516 O O . TRP A 1 194 ? -4.685 -21.395 -19.757 1.00 68.06 194 TRP A O 1
ATOM 1526 N N . ARG A 1 195 ? -4.345 -21.444 -21.977 1.00 71.88 195 ARG A N 1
ATOM 1527 C CA . ARG A 1 195 ? -5.077 -22.708 -22.184 1.00 71.88 195 ARG A CA 1
ATOM 1528 C C . ARG A 1 195 ? -4.343 -23.899 -21.571 1.00 71.88 195 ARG A C 1
ATOM 1530 O O . ARG A 1 195 ? -4.998 -24.750 -20.976 1.00 71.88 195 ARG A O 1
ATOM 1537 N N . SER A 1 196 ? -3.015 -23.925 -21.655 1.00 65.25 196 SER A N 1
ATOM 1538 C CA . SER A 1 196 ? -2.194 -25.009 -21.102 1.00 65.25 196 SER A CA 1
ATOM 1539 C C . SER A 1 196 ? -2.241 -25.072 -19.571 1.00 65.25 196 SER A C 1
ATOM 1541 O O . SER A 1 196 ? -2.243 -26.163 -19.009 1.00 65.25 196 SER A O 1
ATOM 1543 N N . SER A 1 197 ? -2.378 -23.933 -18.881 1.00 62.41 197 SER A N 1
ATOM 1544 C CA . SER A 1 197 ? -2.525 -23.910 -17.415 1.00 62.41 197 SER A CA 1
ATOM 1545 C C . SER A 1 197 ? -3.882 -24.414 -16.905 1.00 62.41 197 SER A C 1
ATOM 1547 O O . SER A 1 197 ? -4.001 -24.731 -15.725 1.00 62.41 197 SER A O 1
ATOM 1549 N N . TYR A 1 198 ? -4.907 -24.512 -17.759 1.00 47.94 198 TYR A N 1
ATOM 1550 C CA . TYR A 1 198 ? -6.242 -24.977 -17.356 1.00 47.94 198 TYR A CA 1
ATOM 1551 C C . TYR A 1 198 ? -6.456 -26.486 -17.534 1.00 47.94 198 TYR A C 1
ATOM 1553 O O . TYR A 1 198 ? -7.392 -27.044 -16.961 1.00 47.94 198 TYR A O 1
ATOM 1561 N N . THR A 1 199 ? -5.605 -27.163 -18.306 1.00 57.88 199 THR A N 1
ATOM 1562 C CA . THR A 1 199 ? -5.726 -28.607 -18.566 1.00 57.88 199 THR A CA 1
ATOM 1563 C C . THR A 1 199 ? -5.081 -29.501 -17.506 1.00 57.88 199 THR A C 1
ATOM 1565 O O . THR A 1 199 ? -5.373 -30.689 -17.497 1.00 57.88 199 THR A O 1
ATOM 1568 N N . GLU A 1 200 ? -4.280 -28.959 -16.582 1.00 51.22 200 GLU A N 1
ATOM 1569 C CA . GLU A 1 200 ? -3.621 -29.735 -15.510 1.00 51.22 200 GLU A CA 1
ATOM 1570 C C . GLU A 1 200 ? -4.404 -29.777 -14.179 1.00 51.22 200 GLU A C 1
ATOM 1572 O O . GLU A 1 200 ? -3.913 -30.300 -13.183 1.00 51.22 200 GLU A O 1
ATOM 1577 N N . LEU A 1 201 ? -5.632 -29.243 -14.143 1.00 49.12 201 LEU A N 1
ATOM 1578 C CA . LEU A 1 201 ? -6.499 -29.212 -12.950 1.00 49.12 201 LEU A CA 1
ATOM 1579 C C . LEU A 1 201 ? -7.753 -30.104 -13.069 1.00 49.12 201 LEU A C 1
ATOM 1581 O O . LEU A 1 201 ? -8.759 -29.860 -12.400 1.00 49.12 201 LEU A O 1
ATOM 1585 N N . LYS A 1 202 ? -7.706 -31.145 -13.905 1.00 42.41 202 LYS A N 1
ATOM 1586 C CA . LYS A 1 202 ? -8.701 -32.230 -13.953 1.00 42.41 202 LYS A CA 1
ATOM 1587 C C . LYS A 1 202 ? -8.017 -33.575 -13.785 1.00 42.41 202 LYS A C 1
ATOM 1589 O O . LYS A 1 202 ? -8.637 -34.434 -13.125 1.00 42.41 202 LYS A O 1
#